Protein AF-A0AAQ3M5A5-F1 (afdb_monomer_lite)

Foldseek 3Di:
DPDDDPVVLQLFADPVLLVVLVVLLVVLVVPDPFCLLQFPDWDWDADPVGFIKIKTKGFFPDDPPPPPDDDDDDDDDDDDPDDPDPPPVPVPRWIKIWIWTQDPVSNHTKTWIDGVVDPDDDPVCQCCRQCVNDPDPPPDDPVVCALCVQWDWDQDPRPRHITIIGDCPCLSVVLCVQCVSDDFRSLQSVLSSCVRNVNSRSNDDGPSSSVSSRPPGPDPPDD

Radius of gyration: 20.62 Å; chains: 1; bounding box: 78×48×39 Å

pLDDT: mean 74.01, std 21.98, range [32.62, 96.81]

Sequence (223 aa):
MTNVDPRDIIMSISAENWKEACETLRHAWNESSDTSTGWSDVKFMNDPLSTEWIRIIKIAGYTVPPTAENAEEESQVEIDDEALQRNVSTNTRDRICYDLILSPTYGVPVLYITFPARPVPGADEIYAALLSTTEHPLVPPMQSIGPLGALSMTDHPVLGLPTYFVHPCRTADAMDAVTGGQELSCGAYLLAWMGLIGGGVGLDVPVGVAQYLAKTTNSPGTR

Int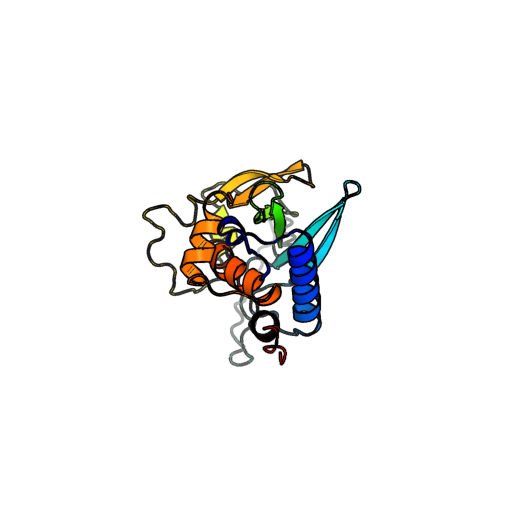erPro domains:
  IPR007135 Ubiquitin-like-conjugating enzyme Atg3/Atg10 [PF03987] (21-206)

Organism: NCBI:txid150365

Structure (mmCIF, N/CA/C/O backbone):
data_AF-A0AAQ3M5A5-F1
#
_entry.id   AF-A0AAQ3M5A5-F1
#
loop_
_atom_site.group_PDB
_atom_site.id
_atom_site.type_symbol
_atom_site.label_atom_id
_atom_site.label_alt_id
_atom_site.label_comp_id
_atom_site.label_asym_id
_atom_site.label_entity_id
_atom_site.label_seq_id
_atom_site.pdbx_PDB_ins_code
_atom_site.Cartn_x
_atom_site.Cartn_y
_atom_site.Cartn_z
_atom_site.occupancy
_atom_site.B_iso_or_equiv
_atom_site.auth_seq_id
_atom_site.auth_comp_id
_atom_site.auth_asym_id
_atom_site.auth_atom_id
_atom_site.pdbx_PDB_model_num
ATOM 1 N N . MET A 1 1 ? -33.743 13.893 10.325 1.00 36.84 1 MET A N 1
ATOM 2 C CA . MET A 1 1 ? -33.477 12.671 9.541 1.00 36.84 1 MET A CA 1
ATOM 3 C C . MET A 1 1 ? -32.506 13.068 8.451 1.00 36.84 1 MET A C 1
ATOM 5 O O . MET A 1 1 ? -32.918 13.687 7.481 1.00 36.84 1 MET A O 1
ATOM 9 N N . THR A 1 2 ? -31.210 12.890 8.694 1.00 40.25 2 THR A N 1
ATOM 10 C CA . THR A 1 2 ? -30.172 13.165 7.696 1.00 40.25 2 THR A CA 1
ATOM 11 C C . THR A 1 2 ? -30.296 12.104 6.615 1.00 40.25 2 THR A C 1
ATOM 13 O O . THR A 1 2 ? -30.186 10.914 6.898 1.00 40.25 2 THR A O 1
ATOM 16 N N . ASN A 1 3 ? -30.646 12.552 5.417 1.00 38.19 3 ASN A N 1
ATOM 17 C CA . ASN A 1 3 ? -30.789 11.722 4.235 1.00 38.19 3 ASN A CA 1
ATOM 18 C C . ASN A 1 3 ? -29.369 11.340 3.800 1.00 38.19 3 ASN A C 1
ATOM 20 O O . ASN A 1 3 ? -28.663 12.184 3.257 1.00 38.19 3 ASN A O 1
ATOM 24 N N . VAL A 1 4 ? -28.921 10.137 4.159 1.00 41.84 4 VAL A N 1
ATOM 25 C CA . VAL A 1 4 ? -27.678 9.566 3.627 1.00 41.84 4 VAL A CA 1
ATOM 26 C C . VAL A 1 4 ? -28.002 9.115 2.205 1.00 41.84 4 VAL A C 1
ATOM 28 O O . VAL A 1 4 ? -28.974 8.380 2.009 1.00 41.84 4 VAL A O 1
ATOM 31 N N . ASP A 1 5 ? -27.273 9.630 1.214 1.00 38.84 5 ASP A N 1
ATOM 32 C CA . ASP A 1 5 ? -27.480 9.267 -0.187 1.00 38.84 5 ASP A CA 1
ATOM 33 C C . ASP A 1 5 ? -27.126 7.774 -0.337 1.00 38.84 5 ASP A C 1
ATOM 35 O O . ASP A 1 5 ? -26.065 7.354 0.122 1.00 38.84 5 ASP A O 1
ATOM 39 N N . PRO A 1 6 ? -27.964 6.934 -0.969 1.00 44.62 6 PRO A N 1
ATOM 40 C CA . PRO A 1 6 ? -27.628 5.534 -1.239 1.00 44.62 6 PRO A CA 1
ATOM 41 C C . PRO A 1 6 ? -26.337 5.344 -2.056 1.00 44.62 6 PRO A C 1
ATOM 43 O O . PRO A 1 6 ? -25.846 4.224 -2.166 1.00 44.62 6 PRO A O 1
ATOM 46 N N . ARG A 1 7 ? -25.790 6.421 -2.639 1.00 43.22 7 ARG A N 1
ATOM 47 C CA . ARG A 1 7 ? -24.477 6.466 -3.297 1.00 43.22 7 ARG A CA 1
ATOM 48 C C . ARG A 1 7 ? -23.295 6.755 -2.366 1.00 43.22 7 ARG A C 1
ATOM 50 O O . ARG A 1 7 ? -22.172 6.716 -2.846 1.00 43.22 7 ARG A O 1
ATOM 57 N N . ASP A 1 8 ? -23.515 6.986 -1.074 1.00 44.16 8 ASP A N 1
ATOM 58 C CA . ASP A 1 8 ? -22.437 7.091 -0.077 1.00 44.16 8 ASP A CA 1
ATOM 59 C C . ASP A 1 8 ? -21.959 5.711 0.417 1.00 44.16 8 ASP A C 1
ATOM 61 O O . ASP A 1 8 ? -20.966 5.613 1.131 1.00 44.16 8 ASP A O 1
ATOM 65 N N . ILE A 1 9 ? -22.604 4.625 -0.030 1.00 46.78 9 ILE A N 1
ATOM 66 C CA . ILE A 1 9 ? -22.061 3.261 0.042 1.00 46.78 9 ILE A CA 1
ATOM 67 C C . ILE A 1 9 ? -21.228 3.017 -1.222 1.00 46.78 9 ILE A C 1
ATOM 69 O O . ILE A 1 9 ? -21.532 2.163 -2.050 1.00 46.78 9 ILE A O 1
ATOM 73 N N . ILE A 1 10 ? -20.184 3.816 -1.420 1.00 47.84 10 ILE A N 1
ATOM 74 C CA . ILE A 1 10 ? -19.072 3.384 -2.262 1.00 47.84 10 ILE A CA 1
ATOM 75 C C . ILE A 1 10 ? -18.037 2.895 -1.264 1.00 47.84 10 ILE A C 1
ATOM 77 O O . ILE A 1 10 ? -17.563 3.677 -0.443 1.00 47.84 10 ILE A O 1
ATOM 81 N N . MET A 1 11 ? -17.696 1.604 -1.329 1.00 70.06 11 MET A N 1
ATOM 82 C CA . MET A 1 11 ? -16.652 0.933 -0.529 1.00 70.06 11 MET A CA 1
ATOM 83 C C . MET A 1 11 ? -15.229 1.410 -0.905 1.00 70.06 11 MET A C 1
ATOM 85 O O . MET A 1 11 ? -14.271 0.645 -0.981 1.00 70.06 11 MET A O 1
ATOM 89 N N . SER A 1 12 ? -15.131 2.709 -1.174 1.00 79.81 12 SER A N 1
ATOM 90 C CA . SER A 1 12 ? -13.965 3.562 -1.280 1.00 79.81 12 SER A CA 1
ATOM 91 C C . SER A 1 12 ? -13.652 4.182 0.078 1.00 79.81 12 SER A C 1
ATOM 93 O O . SER A 1 12 ? -14.542 4.444 0.883 1.00 79.81 12 SER A O 1
ATOM 95 N N . ILE A 1 13 ? -12.389 4.505 0.299 1.00 86.62 13 ILE A N 1
ATOM 96 C CA . ILE A 1 13 ? -11.925 5.266 1.447 1.00 86.62 13 ILE A CA 1
ATOM 97 C C . ILE A 1 13 ? -11.703 6.730 1.046 1.00 86.62 13 ILE A C 1
ATOM 99 O O . ILE A 1 13 ? -11.086 7.029 0.020 1.00 86.62 13 ILE A O 1
ATOM 103 N N . SER A 1 14 ? -12.219 7.662 1.852 1.00 89.12 14 SER A N 1
ATOM 104 C CA . SER A 1 14 ? -11.963 9.093 1.660 1.00 89.12 14 SER A CA 1
ATOM 105 C C . SER A 1 14 ? -10.486 9.420 1.914 1.00 89.12 14 SER A C 1
ATOM 107 O O . SER A 1 14 ? -9.774 8.667 2.577 1.00 89.12 14 SER A O 1
ATOM 109 N N . ALA A 1 15 ? -10.008 10.571 1.432 1.00 88.44 15 ALA A N 1
ATOM 110 C CA . ALA A 1 15 ? -8.635 11.005 1.703 1.00 88.44 15 ALA A CA 1
ATOM 111 C C . ALA A 1 15 ? -8.361 11.221 3.204 1.00 88.44 15 ALA A C 1
ATOM 113 O O . ALA A 1 15 ? -7.254 10.963 3.665 1.00 88.44 15 ALA A O 1
ATOM 114 N N . GLU A 1 16 ? -9.360 11.669 3.966 1.00 89.00 16 GLU A N 1
ATOM 115 C CA . GLU A 1 16 ? -9.260 11.844 5.420 1.00 89.00 16 GLU A CA 1
ATOM 116 C C . GLU A 1 16 ? -9.174 10.492 6.136 1.00 89.00 16 GLU A C 1
ATOM 118 O O . GLU A 1 16 ? -8.221 10.245 6.873 1.00 89.00 16 GLU A O 1
ATOM 123 N N . ASN A 1 17 ? -10.085 9.571 5.815 1.00 90.88 17 ASN A N 1
ATOM 124 C CA . ASN A 1 17 ? -10.086 8.219 6.375 1.00 90.88 17 ASN A CA 1
ATOM 125 C C . ASN A 1 17 ? -8.815 7.451 5.979 1.00 90.88 17 ASN A C 1
ATOM 127 O O . ASN A 1 17 ? -8.294 6.647 6.748 1.00 90.88 17 ASN A O 1
ATOM 131 N N . TRP A 1 18 ? -8.272 7.711 4.786 1.00 92.25 18 TRP A N 1
ATOM 132 C CA . TRP A 1 18 ? -6.997 7.148 4.352 1.00 92.25 18 TRP A CA 1
ATOM 133 C C . TRP A 1 18 ? -5.833 7.625 5.223 1.00 92.25 18 TRP A C 1
ATOM 135 O O . TRP A 1 18 ? -5.000 6.808 5.614 1.00 92.25 18 TRP A O 1
ATOM 145 N N . LYS A 1 19 ? -5.779 8.917 5.572 1.00 91.62 19 LYS A N 1
ATOM 146 C CA . LYS A 1 19 ? -4.760 9.438 6.498 1.00 91.62 19 LYS A CA 1
ATOM 147 C C . LYS A 1 19 ? -4.871 8.772 7.864 1.00 91.62 19 LYS A C 1
ATOM 149 O O . LYS A 1 19 ? -3.860 8.308 8.383 1.00 91.62 19 LYS A O 1
ATOM 154 N N . GLU A 1 20 ? -6.086 8.632 8.391 1.00 91.81 20 GLU A N 1
ATOM 155 C CA . GLU A 1 20 ? -6.330 7.919 9.651 1.00 91.81 20 GLU A CA 1
ATOM 156 C C . GLU A 1 20 ? -5.878 6.448 9.573 1.00 91.81 20 GLU A C 1
ATOM 158 O O . GLU A 1 20 ? -5.221 5.937 10.483 1.00 91.81 20 GLU A O 1
ATOM 163 N N . ALA A 1 21 ? -6.154 5.760 8.460 1.00 93.00 21 ALA A N 1
ATOM 164 C CA . ALA A 1 21 ? -5.682 4.396 8.229 1.00 93.00 21 ALA A CA 1
ATOM 165 C C . ALA A 1 21 ? -4.145 4.318 8.213 1.00 93.00 21 ALA A C 1
ATOM 167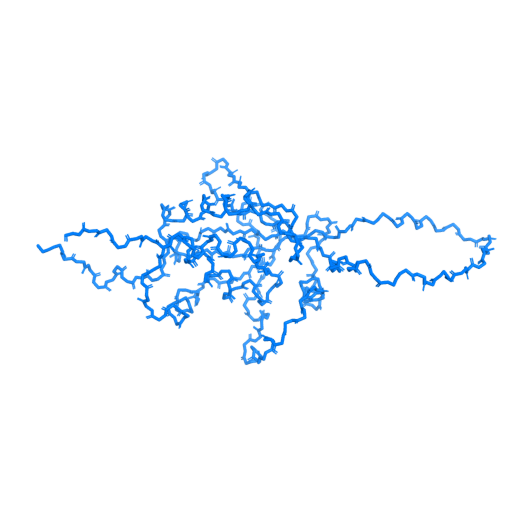 O O . ALA A 1 21 ? -3.559 3.412 8.812 1.00 93.00 21 ALA A O 1
ATOM 168 N N . CYS A 1 22 ? -3.483 5.289 7.574 1.00 93.44 22 CYS A N 1
ATOM 169 C CA . CYS A 1 22 ? -2.025 5.388 7.538 1.00 93.44 22 CYS A CA 1
ATOM 170 C C . CYS A 1 22 ? -1.438 5.613 8.936 1.00 93.44 22 CYS A C 1
ATOM 172 O O . CYS A 1 22 ? -0.467 4.960 9.315 1.00 93.44 22 CYS A O 1
ATOM 174 N N . GLU A 1 23 ? -2.024 6.511 9.723 1.00 93.12 23 GLU A N 1
ATOM 175 C CA . GLU A 1 23 ? -1.614 6.752 11.107 1.00 93.12 23 GLU A CA 1
ATOM 176 C C . GLU A 1 23 ? -1.810 5.508 11.972 1.00 93.12 23 GLU A C 1
ATOM 178 O O . GLU A 1 23 ? -0.907 5.124 12.716 1.00 93.12 23 GLU A O 1
ATOM 183 N N . THR A 1 24 ? -2.931 4.807 11.805 1.00 94.00 24 THR A N 1
ATOM 184 C CA . THR A 1 24 ? -3.188 3.547 12.509 1.00 94.00 24 THR A CA 1
ATOM 185 C C . THR A 1 24 ? -2.130 2.495 12.169 1.00 94.00 24 THR A C 1
ATOM 187 O O . THR A 1 24 ? -1.603 1.848 13.073 1.00 94.00 24 THR A O 1
ATOM 190 N N . LEU A 1 25 ? -1.754 2.353 10.892 1.00 95.12 25 LEU A N 1
ATOM 191 C CA . LEU A 1 25 ? -0.662 1.464 10.482 1.00 95.12 25 LEU A CA 1
ATOM 192 C C . LEU A 1 25 ? 0.680 1.886 11.090 1.00 95.12 25 LEU A C 1
ATOM 194 O O . LEU A 1 25 ? 1.457 1.027 11.500 1.00 95.12 25 LEU A O 1
ATOM 198 N N . ARG A 1 26 ? 0.956 3.192 11.176 1.00 94.31 26 ARG A N 1
ATOM 199 C CA . ARG A 1 26 ? 2.179 3.717 11.800 1.00 94.31 26 ARG A CA 1
ATOM 200 C C . ARG A 1 26 ? 2.279 3.285 13.254 1.00 94.31 26 ARG A C 1
ATOM 202 O O . ARG A 1 26 ? 3.324 2.798 13.676 1.00 94.31 26 ARG A O 1
ATOM 209 N N . HIS A 1 27 ? 1.194 3.448 14.006 1.00 94.25 27 HIS A N 1
ATOM 210 C CA . HIS A 1 27 ? 1.127 3.009 15.394 1.00 94.25 27 HIS A CA 1
ATOM 211 C C . HIS A 1 27 ? 1.262 1.489 15.505 1.00 94.25 27 HIS A C 1
ATOM 213 O O . HIS A 1 27 ? 2.087 1.015 16.279 1.00 94.25 27 HIS A O 1
ATOM 219 N N . ALA A 1 28 ? 0.538 0.736 14.675 1.00 94.00 28 ALA A N 1
ATOM 220 C CA . ALA A 1 28 ? 0.615 -0.720 14.637 1.00 94.00 28 ALA A CA 1
ATOM 221 C C . ALA A 1 28 ? 2.041 -1.234 14.381 1.00 94.00 28 ALA A C 1
ATOM 223 O O . ALA A 1 28 ? 2.482 -2.172 15.037 1.00 94.00 28 ALA A O 1
ATOM 224 N N . TRP A 1 29 ? 2.766 -0.618 13.443 1.00 93.62 29 TRP A N 1
ATOM 225 C CA . TRP A 1 29 ? 4.150 -0.973 13.136 1.00 93.62 29 TRP A CA 1
ATOM 226 C C . TRP A 1 29 ? 5.104 -0.631 14.283 1.00 93.62 29 TRP A C 1
ATOM 228 O O . TRP A 1 29 ? 5.915 -1.468 14.657 1.00 93.62 29 TRP A O 1
ATOM 238 N N . ASN A 1 30 ? 4.978 0.556 14.884 1.00 91.81 30 ASN A N 1
ATOM 239 C CA . ASN A 1 30 ? 5.854 0.986 15.979 1.00 91.81 30 ASN A CA 1
ATOM 240 C C . ASN A 1 30 ? 5.683 0.153 17.259 1.00 91.81 30 ASN A C 1
ATOM 242 O O . ASN A 1 30 ? 6.640 -0.018 18.010 1.00 91.81 30 ASN A O 1
ATOM 246 N N . GLU A 1 31 ? 4.475 -0.348 17.511 1.00 89.31 31 GLU A N 1
ATOM 247 C CA . GLU A 1 31 ? 4.172 -1.235 18.642 1.00 89.31 31 GLU A CA 1
ATOM 248 C C . GLU A 1 31 ? 4.508 -2.708 18.341 1.00 89.31 31 GLU A C 1
ATOM 250 O O . GLU A 1 31 ? 4.545 -3.545 19.244 1.00 89.31 31 GLU A O 1
ATOM 255 N N . SER A 1 32 ? 4.747 -3.049 17.071 1.00 86.31 32 SER A N 1
ATOM 256 C CA . SER A 1 32 ? 5.064 -4.407 16.644 1.00 86.31 32 SER A CA 1
ATOM 257 C C . SER A 1 32 ? 6.566 -4.670 16.719 1.00 86.31 32 SER A C 1
ATOM 259 O O . SER A 1 32 ? 7.375 -3.966 16.124 1.00 86.31 32 SER A O 1
ATOM 261 N N . SER A 1 33 ? 6.946 -5.759 17.382 1.00 75.75 33 SER A N 1
ATOM 262 C CA . SER A 1 33 ? 8.290 -6.346 17.289 1.00 75.75 33 SER A CA 1
ATOM 263 C C . SER A 1 33 ? 8.364 -7.503 16.279 1.00 75.75 33 SER A C 1
ATOM 265 O O . SER A 1 33 ? 9.405 -8.148 16.144 1.00 75.75 33 SER A O 1
ATOM 267 N N . ASP A 1 34 ? 7.260 -7.781 15.578 1.00 77.62 34 ASP A N 1
ATOM 268 C CA . ASP A 1 34 ? 7.123 -8.912 14.665 1.00 77.62 34 ASP A CA 1
ATOM 269 C C . ASP A 1 34 ? 7.752 -8.616 13.295 1.00 77.62 34 ASP A C 1
ATOM 271 O O . ASP A 1 34 ? 7.292 -7.752 12.548 1.00 77.62 34 ASP A O 1
ATOM 275 N N . THR A 1 35 ? 8.800 -9.374 12.969 1.00 73.50 35 THR A N 1
ATOM 276 C CA . THR A 1 35 ? 9.517 -9.326 11.684 1.00 73.50 35 THR A CA 1
ATOM 277 C C . THR A 1 35 ? 9.319 -10.598 10.853 1.00 73.50 35 THR A C 1
ATOM 279 O O . THR A 1 35 ? 9.978 -10.772 9.827 1.00 73.50 35 THR A O 1
ATOM 282 N N . SER A 1 36 ? 8.403 -11.485 11.263 1.00 76.81 36 SER A N 1
ATOM 283 C CA . SER A 1 36 ? 8.215 -12.823 10.681 1.00 76.81 36 SER A CA 1
ATOM 284 C C . SER A 1 36 ? 7.846 -12.822 9.197 1.00 76.81 36 SER A C 1
ATOM 286 O O . SER A 1 36 ? 8.170 -13.772 8.490 1.00 76.81 36 SER A O 1
ATOM 288 N N . THR A 1 37 ? 7.222 -11.754 8.694 1.00 81.25 37 THR A N 1
ATOM 289 C CA . THR A 1 37 ? 6.829 -11.631 7.280 1.00 81.25 37 THR A CA 1
ATOM 290 C C . THR A 1 37 ? 7.897 -10.966 6.403 1.00 81.25 37 THR A C 1
ATOM 292 O O . THR A 1 37 ? 7.663 -10.674 5.225 1.00 81.25 37 THR A O 1
ATOM 295 N N . GLY A 1 38 ? 9.081 -10.690 6.964 1.00 85.00 38 GLY A N 1
ATOM 296 C CA . GLY A 1 38 ? 10.191 -10.033 6.274 1.00 85.00 38 GLY A CA 1
ATOM 297 C C . GLY A 1 38 ? 10.018 -8.521 6.092 1.00 85.00 38 GLY A C 1
ATOM 298 O O . GLY A 1 38 ? 10.855 -7.895 5.433 1.00 85.00 38 GLY A O 1
ATOM 299 N N . TRP A 1 39 ? 8.961 -7.925 6.661 1.00 91.12 39 TRP A N 1
ATOM 300 C CA . TRP A 1 39 ? 8.847 -6.472 6.788 1.00 91.12 39 TRP A CA 1
ATOM 301 C C . TRP A 1 39 ? 10.032 -5.968 7.606 1.00 91.12 39 TRP A C 1
ATOM 303 O O . TRP A 1 39 ? 10.260 -6.390 8.738 1.00 91.12 39 TRP A O 1
ATOM 313 N N . SER A 1 40 ? 10.815 -5.089 6.996 1.00 90.69 40 SER A N 1
ATOM 314 C CA . SER A 1 40 ? 12.024 -4.523 7.594 1.00 90.69 40 SER A CA 1
ATOM 315 C C . SER A 1 40 ? 11.837 -3.077 8.028 1.00 90.69 40 SER A C 1
ATOM 317 O O . SER A 1 40 ? 12.519 -2.627 8.943 1.00 90.69 40 SER A O 1
ATOM 319 N N . ASP A 1 41 ? 10.936 -2.349 7.366 1.00 92.19 41 ASP A N 1
ATOM 320 C CA . ASP A 1 41 ? 10.648 -0.951 7.658 1.00 92.19 41 ASP A CA 1
ATOM 321 C C . ASP A 1 41 ? 9.310 -0.536 7.030 1.00 92.19 41 ASP A C 1
ATOM 323 O O . ASP A 1 41 ? 8.913 -1.071 5.988 1.00 92.19 41 ASP A O 1
ATOM 327 N N . VAL A 1 42 ? 8.649 0.455 7.625 1.00 94.81 42 VAL A N 1
ATOM 328 C CA . VAL A 1 42 ? 7.441 1.096 7.094 1.00 94.81 42 VAL A CA 1
ATOM 329 C C . VAL A 1 42 ? 7.634 2.603 7.174 1.00 94.81 42 VAL A C 1
ATOM 331 O O . VAL A 1 42 ? 7.675 3.197 8.250 1.00 94.81 42 VAL A O 1
ATOM 334 N N . LYS A 1 43 ? 7.749 3.237 6.010 1.00 94.25 43 LYS A N 1
ATOM 335 C CA . LYS A 1 43 ? 7.991 4.671 5.875 1.00 94.25 43 LYS A CA 1
ATOM 336 C C . LYS A 1 43 ? 6.729 5.383 5.435 1.00 94.25 43 LYS A C 1
ATOM 338 O O . LYS A 1 43 ? 5.982 4.890 4.598 1.00 94.25 43 LYS A O 1
ATOM 343 N N . PHE A 1 44 ? 6.544 6.583 5.958 1.00 92.62 44 PHE A N 1
ATOM 344 C CA . PHE A 1 44 ? 5.456 7.471 5.578 1.00 92.62 44 PHE A CA 1
ATOM 345 C C . PHE A 1 44 ? 6.070 8.638 4.836 1.00 92.62 44 PHE A C 1
ATOM 347 O O . PHE A 1 44 ? 6.827 9.422 5.406 1.00 92.62 44 PHE A O 1
ATOM 354 N N . MET A 1 45 ? 5.809 8.667 3.544 1.00 91.94 45 MET A N 1
ATOM 355 C CA . MET A 1 45 ? 6.455 9.549 2.600 1.00 91.94 45 MET A CA 1
ATOM 356 C C . MET A 1 45 ? 5.474 10.635 2.174 1.00 91.94 45 MET A C 1
ATOM 358 O O . MET A 1 45 ? 4.261 10.420 2.132 1.00 91.94 45 MET A O 1
ATOM 362 N N . ASN A 1 46 ? 6.014 11.789 1.819 1.00 89.31 46 ASN A N 1
ATOM 363 C CA . ASN A 1 46 ? 5.282 12.864 1.181 1.00 89.31 46 ASN A CA 1
ATOM 364 C C . ASN A 1 46 ? 6.136 13.471 0.067 1.00 89.31 46 ASN A C 1
ATOM 366 O O . ASN A 1 46 ? 7.366 13.500 0.155 1.00 89.31 46 ASN A O 1
ATOM 370 N N . ASP A 1 47 ? 5.491 13.935 -0.997 1.00 83.62 47 ASP A N 1
ATOM 371 C CA . ASP A 1 47 ? 6.157 14.694 -2.048 1.00 83.62 47 ASP A CA 1
ATOM 372 C C . ASP A 1 47 ? 5.810 16.193 -1.948 1.00 83.62 47 ASP A C 1
ATOM 374 O O . ASP A 1 47 ? 4.871 16.589 -1.247 1.00 83.62 47 ASP A O 1
ATOM 378 N N . PRO A 1 48 ? 6.552 17.062 -2.654 1.00 75.81 48 PRO A N 1
ATOM 379 C CA . PRO A 1 48 ? 6.249 18.492 -2.705 1.00 75.81 48 PRO A CA 1
ATOM 380 C C . PRO A 1 48 ? 4.885 18.827 -3.329 1.00 75.81 48 PRO A C 1
ATOM 382 O O . PRO A 1 48 ? 4.393 19.940 -3.150 1.00 75.81 48 PRO A O 1
ATOM 385 N N . LEU A 1 49 ? 4.277 17.891 -4.064 1.00 74.56 49 LEU A N 1
ATOM 386 C CA . LEU A 1 49 ? 2.952 18.020 -4.672 1.00 74.56 49 LEU A CA 1
ATOM 387 C C . LEU A 1 49 ? 1.832 17.540 -3.730 1.00 74.56 49 LEU A C 1
ATOM 389 O O . LEU A 1 49 ? 0.676 17.474 -4.139 1.00 74.56 49 LEU A O 1
ATOM 393 N N . SER A 1 50 ? 2.156 17.292 -2.454 1.00 77.44 50 SER A N 1
ATOM 394 C CA . SER A 1 50 ? 1.234 16.849 -1.400 1.00 77.44 50 SER A CA 1
ATOM 395 C C . SER A 1 50 ? 0.645 15.449 -1.607 1.00 77.44 50 SER A C 1
ATOM 397 O O . SER A 1 50 ? -0.391 15.123 -1.028 1.00 77.44 50 SER A O 1
ATOM 399 N N . THR A 1 51 ? 1.310 14.599 -2.389 1.00 80.62 51 THR A N 1
ATOM 400 C CA . THR A 1 51 ? 1.013 13.167 -2.440 1.00 80.62 51 THR A CA 1
ATOM 401 C C . THR A 1 51 ? 1.638 12.495 -1.227 1.00 80.62 51 THR A C 1
ATOM 403 O O . THR A 1 51 ? 2.860 12.473 -1.079 1.00 80.62 51 THR A O 1
ATOM 406 N N . GLU A 1 52 ? 0.806 11.929 -0.360 1.00 88.62 52 GLU A N 1
ATOM 407 C CA . GLU A 1 52 ? 1.236 11.118 0.778 1.00 88.62 52 GLU A CA 1
ATOM 408 C C . GLU A 1 52 ? 1.123 9.637 0.423 1.00 88.62 52 GLU A C 1
ATOM 410 O O . GLU A 1 52 ? 0.129 9.202 -0.168 1.00 88.62 52 GLU A O 1
ATOM 415 N N . TRP A 1 53 ? 2.128 8.846 0.790 1.00 93.12 53 TRP A N 1
ATOM 416 C CA . TRP A 1 53 ? 2.078 7.402 0.594 1.00 93.12 53 TRP A CA 1
ATOM 417 C C . TRP A 1 53 ? 2.828 6.637 1.671 1.00 93.12 53 TRP A C 1
ATOM 419 O O . TRP A 1 53 ? 3.715 7.155 2.354 1.00 93.12 53 TRP A O 1
ATOM 429 N N . ILE A 1 54 ? 2.463 5.368 1.808 1.00 96.00 54 ILE A N 1
ATOM 430 C CA . ILE A 1 54 ? 3.158 4.432 2.683 1.00 96.00 54 ILE A CA 1
ATOM 431 C C . ILE A 1 54 ? 4.119 3.623 1.823 1.00 96.00 54 ILE A C 1
ATOM 433 O O . ILE A 1 54 ? 3.712 3.079 0.802 1.00 96.00 54 ILE A O 1
ATOM 437 N N . ARG A 1 55 ? 5.370 3.497 2.260 1.00 96.81 55 ARG A N 1
ATOM 438 C CA . ARG A 1 55 ? 6.352 2.571 1.697 1.00 96.81 55 ARG A CA 1
ATOM 439 C C . ARG A 1 55 ? 6.662 1.475 2.701 1.00 96.81 55 ARG A C 1
ATOM 441 O O . ARG A 1 55 ? 7.315 1.734 3.709 1.00 96.81 55 ARG A O 1
ATOM 448 N N . ILE A 1 56 ? 6.276 0.249 2.392 1.00 95.56 56 ILE A N 1
ATOM 449 C CA . ILE A 1 56 ? 6.661 -0.944 3.148 1.00 95.56 56 ILE A CA 1
ATOM 450 C C . ILE A 1 56 ? 7.887 -1.560 2.472 1.00 95.56 56 ILE A C 1
ATOM 452 O O . ILE A 1 56 ? 7.879 -1.812 1.268 1.00 95.56 56 ILE A O 1
ATOM 456 N N . ILE A 1 57 ? 8.955 -1.792 3.233 1.00 93.62 57 ILE A N 1
ATOM 457 C CA . ILE A 1 57 ? 10.201 -2.380 2.732 1.00 93.62 57 ILE A CA 1
ATOM 458 C C . ILE A 1 57 ? 10.287 -3.823 3.211 1.00 93.62 57 ILE A C 1
ATOM 460 O O . ILE A 1 57 ? 10.439 -4.076 4.409 1.00 93.62 57 ILE A O 1
ATOM 464 N N . LYS A 1 58 ? 10.262 -4.765 2.272 1.00 90.00 58 LYS A N 1
ATOM 465 C CA . LYS A 1 58 ? 10.464 -6.192 2.523 1.00 90.00 58 LYS A CA 1
ATOM 466 C C . LYS A 1 58 ? 11.845 -6.625 2.049 1.00 90.00 58 LYS A C 1
ATOM 468 O O . LYS A 1 58 ? 12.341 -6.170 1.017 1.00 90.00 58 LYS A O 1
ATOM 473 N N . ILE A 1 59 ? 12.464 -7.519 2.806 1.00 86.25 59 ILE A N 1
ATOM 474 C CA . ILE A 1 59 ? 13.711 -8.169 2.415 1.00 86.25 59 ILE A CA 1
ATOM 475 C C . ILE A 1 59 ? 13.377 -9.493 1.710 1.00 86.25 59 ILE A C 1
ATOM 477 O O . ILE A 1 59 ? 12.758 -10.374 2.304 1.00 86.25 59 ILE A O 1
ATOM 481 N N . ALA A 1 60 ? 13.775 -9.626 0.445 1.00 72.75 60 ALA A N 1
ATOM 482 C CA . ALA A 1 60 ? 13.609 -10.841 -0.346 1.00 72.75 60 ALA A CA 1
ATOM 483 C C . ALA A 1 60 ? 14.499 -11.972 0.193 1.00 72.75 60 ALA A C 1
ATOM 485 O O . ALA A 1 60 ? 15.626 -11.734 0.637 1.00 72.75 60 ALA A O 1
ATOM 486 N N . GLY A 1 61 ? 13.986 -13.205 0.150 1.00 63.91 61 GLY A N 1
ATOM 487 C CA . GLY A 1 61 ? 14.688 -14.378 0.675 1.00 63.91 61 GLY A CA 1
ATOM 488 C C . GLY A 1 61 ? 14.785 -14.429 2.204 1.00 63.91 61 GLY A C 1
ATOM 489 O O . GLY A 1 61 ? 15.703 -15.058 2.724 1.00 63.91 61 GLY A O 1
ATOM 490 N N . TYR A 1 62 ? 13.881 -13.764 2.936 1.00 50.59 62 TYR A N 1
ATOM 491 C CA . TYR A 1 62 ? 13.754 -13.964 4.382 1.00 50.59 62 TYR A CA 1
ATOM 492 C C . TYR A 1 62 ? 13.319 -15.411 4.653 1.00 50.59 62 TYR A C 1
ATOM 494 O O . TYR A 1 62 ? 12.140 -15.746 4.557 1.00 50.59 62 TYR A O 1
ATOM 502 N N . THR A 1 63 ? 14.281 -16.276 4.967 1.00 44.44 63 THR A N 1
ATOM 503 C CA . THR A 1 63 ? 14.013 -17.509 5.696 1.00 44.44 63 THR A CA 1
ATOM 504 C C . THR A 1 63 ? 13.775 -17.112 7.146 1.00 44.44 63 THR A C 1
ATOM 506 O O . THR A 1 63 ? 14.562 -16.355 7.721 1.00 44.44 63 THR A O 1
ATOM 509 N N . VAL A 1 64 ? 12.672 -17.579 7.737 1.00 46.12 64 VAL A N 1
ATOM 510 C CA . VAL A 1 64 ? 12.481 -17.492 9.190 1.00 46.12 64 VAL A CA 1
ATOM 511 C C . VAL A 1 64 ? 13.785 -17.989 9.826 1.00 46.12 64 VAL A C 1
ATOM 513 O O . VAL A 1 64 ? 14.249 -19.065 9.431 1.00 46.12 64 VAL A O 1
ATOM 516 N N . PRO A 1 65 ? 14.445 -17.221 10.717 1.00 38.31 65 PRO A N 1
ATOM 517 C CA . PRO A 1 65 ? 15.646 -17.716 11.369 1.00 38.31 65 PRO A CA 1
ATOM 518 C C . PRO A 1 65 ? 15.289 -19.059 12.009 1.00 38.31 65 PRO A C 1
ATOM 520 O O . PRO A 1 65 ? 14.247 -19.130 12.669 1.00 38.31 65 PRO A O 1
ATOM 523 N N . PRO A 1 66 ? 16.079 -20.125 11.783 1.00 34.78 66 PRO A N 1
ATOM 524 C CA . PRO A 1 66 ? 15.788 -21.407 12.391 1.00 34.78 66 PRO A CA 1
ATOM 525 C C . PRO A 1 66 ? 15.703 -21.171 13.894 1.00 34.78 66 PRO A C 1
ATOM 527 O O . PRO A 1 66 ? 16.649 -20.678 14.516 1.00 34.78 66 PRO A O 1
ATOM 530 N N . THR A 1 67 ? 14.530 -21.450 14.462 1.00 37.44 67 THR A N 1
ATOM 531 C CA . THR A 1 67 ? 14.365 -21.587 15.905 1.00 37.44 67 THR A CA 1
ATOM 532 C C . THR A 1 67 ? 15.502 -22.480 16.373 1.00 37.44 67 THR A C 1
ATOM 534 O O . THR A 1 67 ? 15.746 -23.507 15.746 1.00 37.44 67 THR A O 1
ATOM 537 N N . ALA A 1 68 ? 16.245 -22.028 17.381 1.00 45.38 68 ALA A N 1
ATOM 538 C CA . ALA A 1 68 ? 17.534 -22.575 17.781 1.00 45.38 68 ALA A CA 1
ATOM 539 C C . ALA A 1 68 ? 17.453 -24.031 18.272 1.00 45.38 68 ALA A C 1
ATOM 541 O O . ALA A 1 68 ? 17.596 -24.286 19.458 1.00 45.38 68 ALA A O 1
ATOM 542 N N . GLU A 1 69 ? 17.254 -24.979 17.365 1.00 44.59 69 GLU A N 1
ATOM 543 C CA . GLU A 1 69 ? 17.452 -26.407 17.547 1.00 44.59 69 GLU A CA 1
ATOM 544 C C . GLU A 1 69 ? 17.952 -26.967 16.207 1.00 44.59 69 GLU A C 1
ATOM 546 O O . GLU A 1 69 ? 17.266 -26.890 15.189 1.00 44.59 69 GLU A O 1
ATOM 551 N N . ASN A 1 70 ? 19.170 -27.513 16.247 1.00 35.12 70 ASN A N 1
ATOM 552 C CA . ASN A 1 70 ? 19.970 -28.106 15.164 1.00 35.12 70 ASN A CA 1
ATOM 553 C C . ASN A 1 70 ? 20.946 -27.153 14.460 1.00 35.12 70 ASN A C 1
ATOM 555 O O . ASN A 1 70 ? 20.811 -26.785 13.294 1.00 35.12 70 ASN A O 1
ATOM 559 N N . ALA A 1 71 ? 21.986 -26.806 15.220 1.00 41.12 71 ALA A N 1
ATOM 560 C CA . ALA A 1 71 ? 23.312 -26.575 14.673 1.00 41.12 71 ALA A CA 1
ATOM 561 C C . ALA A 1 71 ? 23.912 -27.895 14.151 1.00 41.12 71 ALA A C 1
ATOM 563 O O . ALA A 1 71 ? 23.546 -28.964 14.632 1.00 41.12 71 ALA A O 1
ATOM 564 N N . GLU A 1 72 ? 24.898 -27.739 13.263 1.00 41.41 72 GLU A N 1
ATOM 565 C CA . GLU A 1 72 ? 25.839 -28.742 12.736 1.00 41.41 72 GLU A CA 1
ATOM 566 C C . GLU A 1 72 ? 25.427 -29.397 11.409 1.00 41.41 72 GLU A C 1
ATOM 568 O O . GLU A 1 72 ? 24.648 -30.337 11.363 1.00 41.41 72 GLU A O 1
ATOM 573 N N . GLU A 1 73 ? 26.020 -28.904 10.317 1.00 39.81 73 GLU A N 1
ATOM 574 C CA . GLU A 1 73 ? 26.986 -29.708 9.557 1.00 39.81 73 GLU A CA 1
ATOM 575 C C . GLU A 1 73 ? 27.868 -28.782 8.698 1.00 39.81 73 GLU A C 1
ATOM 577 O O . GLU A 1 73 ? 27.424 -28.118 7.760 1.00 39.81 73 GLU A O 1
ATOM 582 N N . GLU A 1 74 ? 29.141 -28.699 9.088 1.00 40.91 74 GLU A N 1
ATOM 583 C CA . GLU A 1 74 ? 30.225 -28.089 8.323 1.00 40.91 74 GLU A CA 1
ATOM 584 C C . GLU A 1 74 ? 30.572 -28.989 7.129 1.00 40.91 74 GLU A C 1
ATOM 586 O O . GLU A 1 74 ? 30.954 -30.144 7.312 1.00 40.91 74 GLU A O 1
ATOM 591 N N . SER A 1 75 ? 30.532 -28.459 5.906 1.00 35.72 75 SER A N 1
ATOM 592 C CA . SER A 1 75 ? 31.190 -29.093 4.759 1.00 35.72 75 SER A CA 1
ATOM 593 C C . SER A 1 75 ? 32.392 -28.253 4.328 1.00 35.72 75 SER A C 1
ATOM 595 O O . SER A 1 75 ? 32.238 -27.176 3.748 1.00 35.72 75 SER A O 1
ATOM 597 N N . GLN A 1 76 ? 33.588 -28.755 4.636 1.00 37.66 76 GLN A N 1
ATOM 598 C CA . GLN A 1 76 ? 34.868 -28.274 4.116 1.00 37.66 76 GLN A CA 1
ATOM 599 C C . GLN A 1 76 ? 34.899 -28.403 2.589 1.00 37.66 76 GLN A C 1
ATOM 601 O O . GLN A 1 76 ? 34.576 -29.462 2.052 1.00 37.66 76 GLN A O 1
ATOM 606 N N . VAL A 1 77 ? 35.340 -27.353 1.897 1.00 39.50 77 VAL A N 1
ATOM 607 C CA . VAL A 1 77 ? 35.684 -27.422 0.472 1.00 39.50 77 VAL A CA 1
ATOM 608 C C . VAL A 1 77 ? 37.124 -26.941 0.318 1.00 39.50 77 VAL A C 1
ATOM 610 O O . VAL A 1 77 ? 37.457 -25.835 0.744 1.00 39.50 77 VAL A O 1
ATOM 613 N N . GLU A 1 78 ? 37.978 -27.816 -0.214 1.00 35.28 78 GLU A N 1
ATOM 614 C CA . GLU A 1 78 ? 39.392 -27.559 -0.501 1.00 35.28 78 GLU A CA 1
ATOM 615 C C . GLU A 1 78 ? 39.552 -26.393 -1.490 1.00 35.28 78 GLU A C 1
ATOM 617 O O . GLU A 1 78 ? 38.804 -26.267 -2.460 1.00 35.28 78 GLU A O 1
ATOM 622 N N . ILE A 1 79 ? 40.525 -25.524 -1.211 1.00 39.50 79 ILE A N 1
ATOM 623 C CA . ILE A 1 79 ? 40.822 -24.302 -1.964 1.00 39.50 79 ILE A CA 1
ATOM 624 C C . ILE A 1 79 ? 41.780 -24.660 -3.109 1.00 39.50 79 ILE A C 1
ATOM 626 O O . ILE A 1 79 ? 42.914 -25.054 -2.845 1.00 39.50 79 ILE A O 1
ATOM 630 N N . ASP A 1 80 ? 41.331 -24.498 -4.357 1.00 40.56 80 ASP A N 1
ATOM 631 C CA . ASP A 1 80 ? 42.191 -24.467 -5.548 1.00 40.56 80 ASP A CA 1
ATOM 632 C C . ASP A 1 80 ? 42.460 -23.000 -5.931 1.00 40.56 80 ASP A C 1
ATOM 634 O O . ASP A 1 80 ? 41.555 -22.255 -6.323 1.00 40.56 80 ASP A O 1
ATOM 638 N N . ASP A 1 81 ? 43.705 -22.573 -5.727 1.00 51.44 81 ASP A N 1
ATOM 639 C CA . ASP A 1 81 ? 44.240 -21.264 -6.101 1.00 51.44 81 ASP A CA 1
ATOM 640 C C . ASP A 1 81 ? 44.461 -21.231 -7.621 1.00 51.44 81 ASP A C 1
ATOM 642 O O . ASP A 1 81 ? 45.464 -21.761 -8.079 1.00 51.44 81 ASP A O 1
ATOM 646 N N . GLU A 1 82 ? 43.542 -20.626 -8.391 1.00 45.53 82 GLU A N 1
ATOM 647 C CA . GLU A 1 82 ? 43.782 -19.922 -9.679 1.00 45.53 82 GLU A CA 1
ATOM 648 C C . GLU A 1 82 ? 42.453 -19.632 -10.415 1.00 45.53 82 GLU A C 1
ATOM 650 O O . GLU A 1 82 ? 42.155 -20.154 -11.487 1.00 45.53 82 GLU A O 1
ATOM 655 N N . ALA A 1 83 ? 41.630 -18.732 -9.868 1.00 38.66 83 ALA A N 1
ATOM 656 C CA . ALA A 1 83 ? 40.674 -17.965 -10.671 1.00 38.66 83 ALA A CA 1
ATOM 657 C C . ALA A 1 83 ? 40.303 -16.668 -9.948 1.00 38.66 83 ALA A C 1
ATOM 659 O O . ALA A 1 83 ? 39.563 -16.654 -8.966 1.00 38.66 83 ALA A O 1
ATOM 660 N N . LEU A 1 84 ? 40.798 -15.548 -10.472 1.00 44.62 84 LEU A N 1
ATOM 661 C CA . LEU A 1 84 ? 40.369 -14.195 -10.131 1.00 44.62 84 LEU A CA 1
ATOM 662 C C . LEU A 1 84 ? 38.888 -13.991 -10.498 1.00 44.62 84 LEU A C 1
ATOM 664 O O . LEU A 1 84 ? 38.558 -13.343 -11.487 1.00 44.62 84 LEU A O 1
ATOM 668 N N . GLN A 1 85 ? 37.977 -14.497 -9.678 1.00 37.00 85 GLN A N 1
ATOM 669 C CA . GLN A 1 85 ? 36.632 -13.960 -9.569 1.00 37.00 85 GLN A CA 1
ATOM 670 C C . GLN A 1 85 ? 36.548 -13.291 -8.213 1.00 37.00 85 GLN A C 1
ATOM 672 O O . GLN A 1 85 ? 36.472 -13.937 -7.171 1.00 37.00 85 GLN A O 1
ATOM 677 N N . ARG A 1 86 ? 36.548 -11.956 -8.228 1.00 43.31 86 ARG A N 1
ATOM 678 C CA . ARG A 1 86 ? 35.980 -11.174 -7.134 1.00 43.31 86 ARG A CA 1
ATOM 679 C C . ARG A 1 86 ? 34.485 -11.497 -7.059 1.00 43.31 86 ARG A C 1
ATOM 681 O O . ARG A 1 86 ? 33.654 -10.669 -7.412 1.00 43.31 86 ARG A O 1
ATOM 688 N N . ASN A 1 87 ? 34.149 -12.681 -6.561 1.00 39.72 87 ASN A N 1
ATOM 689 C CA . ASN A 1 87 ? 32.899 -12.925 -5.874 1.00 39.72 87 ASN A CA 1
ATOM 690 C C . ASN A 1 87 ? 33.016 -12.195 -4.542 1.00 39.72 87 ASN A C 1
ATOM 692 O O . ASN A 1 87 ? 33.182 -12.786 -3.481 1.00 39.72 87 ASN A O 1
ATOM 696 N N . VAL A 1 88 ? 32.949 -10.866 -4.611 1.00 37.97 88 VAL A N 1
ATOM 697 C CA . VAL A 1 88 ? 32.395 -10.128 -3.492 1.00 37.97 88 VAL A CA 1
ATOM 698 C C . VAL A 1 88 ? 30.912 -10.454 -3.566 1.00 37.97 88 VAL A C 1
ATOM 700 O O . VAL A 1 88 ? 30.130 -9.736 -4.182 1.00 37.97 88 VAL A O 1
ATOM 703 N N . SER A 1 89 ? 30.540 -11.599 -3.004 1.00 43.56 89 SER A N 1
ATOM 704 C CA . SER A 1 89 ? 29.182 -11.903 -2.592 1.00 43.56 89 SER A CA 1
ATOM 705 C C . SER A 1 89 ? 28.834 -10.887 -1.510 1.00 43.56 89 SER A C 1
ATOM 707 O O . SER A 1 89 ? 28.841 -11.160 -0.311 1.00 43.56 89 SER A O 1
ATOM 709 N N . THR A 1 90 ? 28.577 -9.649 -1.936 1.00 38.78 90 THR A N 1
ATOM 710 C CA . THR A 1 90 ? 27.865 -8.694 -1.115 1.00 38.78 90 THR A CA 1
ATOM 711 C C . THR A 1 90 ? 26.501 -9.320 -0.916 1.00 38.78 90 THR A C 1
ATOM 713 O O . THR A 1 90 ? 25.695 -9.379 -1.841 1.00 38.78 90 THR A O 1
ATOM 716 N N . ASN A 1 91 ? 26.280 -9.848 0.282 1.00 44.88 91 ASN A N 1
ATOM 717 C CA . ASN A 1 91 ? 24.998 -10.300 0.799 1.00 44.88 91 ASN A CA 1
ATOM 718 C C . ASN A 1 91 ? 24.044 -9.091 0.911 1.00 44.88 91 ASN A C 1
ATOM 720 O O . ASN A 1 91 ? 23.633 -8.674 1.993 1.00 44.88 91 ASN A O 1
ATOM 724 N N . THR A 1 92 ? 23.770 -8.431 -0.214 1.00 49.41 92 THR A N 1
ATOM 725 C CA . THR A 1 92 ? 22.743 -7.412 -0.341 1.00 49.41 92 THR A CA 1
ATOM 726 C C . THR A 1 92 ? 21.453 -8.182 -0.464 1.00 49.41 92 THR A C 1
ATOM 728 O O . THR A 1 92 ? 21.058 -8.563 -1.564 1.00 49.41 92 THR A O 1
ATOM 731 N N . ARG A 1 93 ? 20.835 -8.481 0.680 1.00 62.97 93 ARG A N 1
ATOM 732 C CA . ARG A 1 93 ? 19.488 -9.039 0.678 1.00 62.97 93 ARG A CA 1
ATOM 733 C C . ARG A 1 93 ? 18.619 -8.117 -0.176 1.00 62.97 93 ARG A C 1
ATOM 735 O O . ARG A 1 93 ? 18.535 -6.918 0.111 1.00 62.97 93 ARG A O 1
ATOM 742 N N . ASP A 1 94 ? 18.093 -8.656 -1.267 1.00 79.88 94 ASP A N 1
ATOM 743 C CA . ASP A 1 94 ? 17.409 -7.869 -2.285 1.00 79.88 94 ASP A CA 1
ATOM 744 C C . ASP A 1 94 ? 16.160 -7.235 -1.660 1.00 79.88 94 ASP A C 1
ATOM 746 O O . ASP A 1 94 ? 15.445 -7.877 -0.892 1.00 79.88 94 ASP A O 1
ATOM 750 N N . ARG A 1 95 ? 15.944 -5.937 -1.875 1.00 88.69 95 ARG A N 1
ATOM 751 C CA . ARG A 1 95 ? 14.856 -5.199 -1.217 1.00 88.69 95 ARG A CA 1
ATOM 752 C C . ARG A 1 95 ? 13.712 -5.012 -2.190 1.00 88.69 95 ARG A C 1
ATOM 754 O O . ARG A 1 95 ? 13.920 -4.546 -3.307 1.00 88.69 95 ARG A O 1
ATOM 761 N N . ILE A 1 96 ? 12.510 -5.294 -1.714 1.00 91.75 96 ILE A N 1
ATOM 762 C CA . ILE A 1 96 ? 11.264 -5.058 -2.433 1.00 91.75 96 ILE A CA 1
ATOM 763 C C . ILE A 1 96 ? 10.511 -3.972 -1.677 1.00 91.75 96 ILE A C 1
ATOM 765 O O . ILE A 1 96 ? 10.307 -4.071 -0.466 1.00 91.75 96 ILE A O 1
ATOM 769 N N . CYS A 1 97 ? 10.134 -2.914 -2.381 1.00 94.81 97 CYS A N 1
ATOM 770 C CA . CYS A 1 97 ? 9.376 -1.808 -1.821 1.00 94.81 97 CYS A CA 1
ATOM 771 C C . CYS A 1 97 ? 7.941 -1.866 -2.338 1.00 94.81 97 CYS A C 1
ATOM 773 O O . CYS A 1 97 ? 7.717 -1.894 -3.545 1.00 94.81 97 CYS A O 1
ATOM 775 N N . TYR A 1 98 ? 6.992 -1.837 -1.412 1.00 95.81 98 TYR A N 1
ATOM 776 C CA . TYR A 1 98 ? 5.563 -1.777 -1.671 1.00 95.81 98 TYR A CA 1
ATOM 777 C C . TYR A 1 98 ? 5.070 -0.377 -1.319 1.00 95.81 98 TYR A C 1
ATOM 779 O O . TYR A 1 98 ? 5.062 0.007 -0.150 1.00 95.81 98 TYR A O 1
ATOM 787 N N . ASP A 1 99 ? 4.694 0.388 -2.332 1.00 96.81 99 ASP A N 1
ATOM 788 C CA . ASP A 1 99 ? 4.199 1.750 -2.197 1.00 96.81 99 ASP A CA 1
ATOM 789 C C . ASP A 1 99 ? 2.671 1.755 -2.308 1.00 96.81 99 ASP A C 1
ATOM 791 O O . ASP A 1 99 ? 2.108 1.370 -3.332 1.00 96.81 99 ASP A O 1
ATOM 795 N N . LEU A 1 100 ? 1.995 2.170 -1.238 1.00 96.38 100 LEU A N 1
ATOM 796 C CA . LEU A 1 100 ? 0.539 2.251 -1.149 1.00 96.38 100 LEU A CA 1
ATOM 797 C C . LEU A 1 100 ? 0.123 3.710 -1.310 1.00 96.38 100 LEU A C 1
ATOM 799 O O . LEU A 1 100 ? 0.386 4.536 -0.431 1.00 96.38 100 LEU A O 1
ATOM 803 N N . ILE A 1 101 ? -0.546 4.011 -2.419 1.00 95.19 101 ILE A N 1
ATOM 804 C CA . ILE A 1 101 ? -0.952 5.369 -2.791 1.00 95.19 101 ILE A CA 1
ATOM 805 C C . ILE A 1 101 ? -2.462 5.388 -2.989 1.00 95.19 101 ILE A C 1
ATOM 807 O O . ILE A 1 101 ? -2.996 4.581 -3.748 1.00 95.19 101 ILE A O 1
ATOM 811 N N . LEU A 1 102 ? -3.164 6.313 -2.339 1.00 94.81 102 LEU A N 1
ATOM 812 C CA . LEU A 1 102 ? -4.597 6.479 -2.564 1.00 94.81 102 LEU A CA 1
ATOM 813 C C . LEU A 1 102 ? -4.852 6.984 -3.987 1.00 94.81 102 LEU A C 1
ATOM 815 O O . LEU A 1 102 ? -4.310 8.013 -4.384 1.00 94.81 102 LEU A O 1
ATOM 819 N N . SER A 1 103 ? -5.713 6.302 -4.743 1.00 92.75 103 SER A N 1
ATOM 820 C CA . SER A 1 103 ? -6.216 6.834 -6.008 1.00 92.75 103 SER A CA 1
ATOM 821 C C . SER A 1 103 ? -7.342 7.838 -5.749 1.00 92.75 103 SER A C 1
ATOM 823 O O . SER A 1 103 ? -8.399 7.426 -5.268 1.00 92.75 103 SER A O 1
ATOM 825 N N . PRO A 1 104 ? -7.201 9.118 -6.143 1.00 88.75 104 PRO A N 1
ATOM 826 C CA . PRO A 1 104 ? -8.293 10.085 -6.021 1.00 88.75 104 PRO A CA 1
ATOM 827 C C . PRO A 1 104 ? -9.487 9.739 -6.918 1.00 88.75 104 PRO A C 1
ATOM 829 O O . PRO A 1 104 ? -10.621 10.066 -6.596 1.00 88.75 104 PRO A O 1
ATOM 832 N N . THR A 1 105 ? -9.231 9.079 -8.053 1.00 89.88 105 THR A N 1
ATOM 833 C CA . THR A 1 105 ? -10.259 8.718 -9.037 1.00 89.88 105 THR A CA 1
ATOM 834 C C . THR A 1 105 ? -11.104 7.538 -8.581 1.00 89.88 105 THR A C 1
ATOM 836 O O . THR A 1 105 ? -12.317 7.560 -8.756 1.00 89.88 105 THR A O 1
ATOM 839 N N . TYR A 1 106 ? -10.470 6.504 -8.025 1.00 88.81 106 TYR A N 1
ATOM 840 C CA . TYR A 1 106 ? -11.164 5.280 -7.615 1.00 88.81 106 TYR A CA 1
ATOM 841 C C . TYR A 1 106 ? -11.535 5.273 -6.128 1.00 88.81 106 TYR A C 1
ATOM 843 O O . TYR A 1 106 ? -12.312 4.425 -5.705 1.00 88.81 106 TYR A O 1
ATOM 851 N N . GLY A 1 107 ? -10.960 6.175 -5.326 1.00 91.44 107 GLY A N 1
ATOM 852 C CA . GLY A 1 107 ? -11.162 6.205 -3.879 1.00 91.44 107 GLY A CA 1
ATOM 853 C C . GLY A 1 107 ? -10.647 4.945 -3.179 1.00 91.44 107 GLY A C 1
ATOM 854 O O . GLY A 1 107 ? -11.161 4.555 -2.144 1.00 91.44 107 GLY A O 1
ATOM 855 N N . VAL A 1 108 ? -9.653 4.257 -3.740 1.00 92.75 108 VAL A N 1
ATOM 856 C CA . VAL A 1 108 ? -9.073 3.041 -3.148 1.00 92.75 108 VAL A CA 1
ATOM 857 C C . VAL A 1 108 ? -7.549 3.119 -3.165 1.00 92.75 108 VAL A C 1
ATOM 859 O O . VAL A 1 108 ? -6.985 3.794 -4.037 1.00 92.75 108 VAL A O 1
ATOM 862 N N . PRO A 1 109 ? -6.858 2.437 -2.237 1.00 94.25 109 PRO A N 1
ATOM 863 C CA . PRO A 1 109 ? -5.408 2.345 -2.281 1.00 94.25 109 PRO A CA 1
ATOM 864 C C . PRO A 1 109 ? -4.957 1.540 -3.504 1.00 94.25 109 PRO A C 1
ATOM 866 O O . PRO A 1 109 ? -5.590 0.558 -3.904 1.00 94.25 109 PRO A O 1
ATOM 869 N N . VAL A 1 110 ? -3.847 1.969 -4.092 1.00 95.00 110 VAL A N 1
ATOM 870 C CA . VAL A 1 110 ? -3.185 1.345 -5.237 1.00 95.00 110 VAL A CA 1
ATOM 871 C C . VAL A 1 110 ? -1.799 0.913 -4.801 1.00 95.00 110 VAL A C 1
ATOM 873 O O . VAL A 1 110 ? -1.065 1.695 -4.195 1.00 95.00 110 VAL A O 1
ATOM 876 N N . LEU A 1 111 ? -1.458 -0.332 -5.116 1.00 95.56 111 LEU A N 1
ATOM 877 C CA . LEU A 1 111 ? -0.172 -0.920 -4.780 1.00 95.56 111 LEU A CA 1
ATOM 878 C C . LEU A 1 111 ? 0.796 -0.788 -5.950 1.00 95.56 111 LEU A C 1
ATOM 880 O O . LEU A 1 111 ? 0.496 -1.280 -7.037 1.00 95.56 111 LEU A O 1
ATOM 884 N N . TYR A 1 112 ? 1.965 -0.207 -5.703 1.00 95.88 112 TYR A N 1
ATOM 885 C CA . TYR A 1 112 ? 3.102 -0.176 -6.621 1.00 95.88 112 TYR A CA 1
ATOM 886 C C . TYR A 1 112 ? 4.273 -0.956 -6.017 1.00 95.88 112 TYR A C 1
ATOM 888 O O . TYR A 1 112 ? 4.503 -0.901 -4.812 1.00 95.88 112 TYR A O 1
ATOM 896 N N . ILE A 1 113 ? 5.008 -1.695 -6.845 1.00 94.56 113 ILE A N 1
ATOM 897 C CA . ILE A 1 113 ? 6.086 -2.593 -6.420 1.00 94.56 113 ILE A CA 1
ATOM 898 C C . ILE A 1 113 ? 7.387 -2.211 -7.122 1.00 94.56 113 ILE A C 1
ATOM 900 O O . ILE A 1 113 ? 7.550 -2.437 -8.325 1.00 94.56 113 ILE A O 1
ATOM 904 N N . THR A 1 114 ? 8.337 -1.687 -6.349 1.00 93.44 114 THR A N 1
ATOM 905 C CA . THR A 1 114 ? 9.632 -1.211 -6.846 1.00 93.44 114 THR A CA 1
ATOM 906 C C . THR A 1 114 ? 10.802 -2.031 -6.303 1.00 93.44 114 THR A C 1
ATOM 908 O O . THR A 1 114 ? 10.751 -2.594 -5.208 1.00 93.44 114 THR A O 1
ATOM 911 N N . PHE A 1 115 ? 11.887 -2.073 -7.082 1.00 91.81 115 PHE A N 1
ATOM 912 C CA . PHE A 1 115 ? 13.114 -2.817 -6.785 1.00 91.81 115 PHE A CA 1
ATOM 913 C C . PHE A 1 115 ? 14.291 -1.832 -6.737 1.00 91.81 115 PHE A C 1
ATOM 915 O O . PHE A 1 115 ? 14.884 -1.535 -7.766 1.00 91.81 115 PHE A O 1
ATOM 922 N N . PRO A 1 116 ? 14.637 -1.249 -5.576 1.00 87.88 116 PRO A N 1
ATOM 923 C CA . PRO A 1 116 ? 15.611 -0.154 -5.530 1.00 87.88 116 PRO A CA 1
ATOM 924 C C . PRO A 1 116 ? 17.041 -0.552 -5.913 1.00 87.88 116 PRO A C 1
ATOM 926 O O . PRO A 1 116 ? 17.829 0.302 -6.308 1.00 87.88 116 PRO A O 1
ATOM 929 N N . ALA A 1 117 ? 17.400 -1.827 -5.743 1.00 85.88 117 ALA A N 1
ATOM 930 C CA . ALA A 1 117 ? 18.766 -2.312 -5.932 1.00 85.88 117 ALA A CA 1
ATOM 931 C C . ALA A 1 117 ? 19.054 -2.809 -7.359 1.00 85.88 117 ALA A C 1
ATOM 933 O O . ALA A 1 117 ? 20.202 -3.125 -7.668 1.00 85.88 117 ALA A O 1
ATOM 934 N N . ARG A 1 118 ? 18.036 -2.910 -8.223 1.00 83.12 118 ARG A N 1
ATOM 935 C CA . ARG A 1 118 ? 18.165 -3.510 -9.556 1.00 83.12 118 ARG A CA 1
ATOM 936 C C . ARG A 1 118 ? 17.042 -3.076 -10.501 1.00 83.12 118 ARG A C 1
ATOM 938 O O . ARG A 1 118 ? 16.013 -2.598 -10.039 1.00 83.12 118 ARG A O 1
ATOM 945 N N . PRO A 1 119 ? 17.194 -3.277 -11.819 1.00 86.56 119 PRO A N 1
ATOM 946 C CA . PRO A 1 119 ? 16.088 -3.104 -12.751 1.00 86.56 119 PRO A CA 1
ATOM 947 C C . PRO A 1 119 ? 14.866 -3.952 -12.371 1.00 86.56 119 PRO A C 1
ATOM 949 O O . PRO A 1 119 ? 14.996 -5.027 -11.774 1.00 86.56 119 PRO A O 1
ATOM 952 N N . VAL A 1 120 ? 13.682 -3.465 -12.752 1.00 85.94 120 VAL A N 1
ATOM 953 C CA . VAL A 1 120 ? 12.423 -4.204 -12.597 1.00 85.94 120 VAL A CA 1
ATOM 954 C C . VAL A 1 120 ? 12.564 -5.564 -13.295 1.00 85.94 120 VAL A C 1
ATOM 956 O O . VAL A 1 120 ? 12.917 -5.587 -14.476 1.00 85.94 120 VAL A O 1
ATOM 959 N N . PRO A 1 121 ? 12.330 -6.686 -12.589 1.00 85.31 121 PRO A N 1
ATOM 960 C CA . PRO A 1 121 ? 12.465 -8.011 -13.182 1.00 85.31 121 PRO A CA 1
ATOM 961 C C . PRO A 1 121 ? 11.412 -8.237 -14.268 1.00 85.31 121 PRO A C 1
ATOM 963 O O . PRO A 1 121 ? 10.324 -7.651 -14.233 1.00 85.31 121 PRO A O 1
ATOM 966 N N . GLY A 1 122 ? 11.720 -9.117 -15.218 1.00 83.75 122 GLY A N 1
ATOM 967 C CA . GLY A 1 122 ? 10.756 -9.530 -16.237 1.00 83.75 122 GLY A CA 1
ATOM 968 C C . GLY A 1 122 ? 9.539 -10.240 -15.633 1.00 83.75 122 GLY A C 1
ATOM 969 O O . GLY A 1 122 ? 9.569 -10.690 -14.485 1.00 83.75 122 GLY A O 1
ATOM 970 N N . ALA A 1 123 ? 8.468 -10.370 -16.418 1.00 78.44 123 ALA A N 1
ATOM 971 C CA . ALA A 1 123 ? 7.224 -11.006 -15.976 1.00 78.44 123 ALA A CA 1
ATOM 972 C C . ALA A 1 123 ? 7.408 -12.472 -15.532 1.00 78.44 123 ALA A C 1
ATOM 974 O O . ALA A 1 123 ? 6.670 -12.948 -14.675 1.00 78.44 123 ALA A O 1
ATOM 975 N N . ASP A 1 124 ? 8.413 -13.172 -16.062 1.00 74.25 124 ASP A N 1
ATOM 976 C CA . ASP A 1 124 ? 8.717 -14.555 -15.673 1.00 74.25 124 ASP A CA 1
ATOM 977 C C . ASP A 1 124 ? 9.481 -14.637 -14.336 1.00 74.25 124 ASP A C 1
ATOM 979 O O . ASP A 1 124 ? 9.378 -15.615 -13.599 1.00 74.25 124 ASP A O 1
ATOM 983 N N . GLU A 1 125 ? 10.227 -13.587 -13.987 1.00 78.62 125 GLU A N 1
ATOM 984 C CA . GLU A 1 125 ? 11.100 -13.537 -12.808 1.00 78.62 125 GLU A CA 1
ATOM 985 C C . GLU A 1 125 ? 10.415 -12.903 -11.590 1.00 78.62 125 GLU A C 1
ATOM 987 O O . GLU A 1 125 ? 10.785 -13.176 -10.444 1.00 78.62 125 GLU A O 1
ATOM 992 N N . ILE A 1 126 ? 9.406 -12.053 -11.816 1.00 80.94 126 ILE A N 1
ATOM 993 C CA . ILE A 1 126 ? 8.714 -11.315 -10.752 1.00 80.94 126 ILE A CA 1
ATOM 994 C C . ILE A 1 126 ? 8.078 -12.257 -9.723 1.00 80.94 126 ILE A C 1
ATOM 996 O O . ILE A 1 126 ? 8.133 -11.973 -8.531 1.00 80.94 126 ILE A O 1
ATOM 1000 N N . TYR A 1 127 ? 7.551 -13.410 -10.143 1.00 75.31 127 TYR A N 1
ATOM 1001 C CA . TYR A 1 127 ? 6.982 -14.391 -9.217 1.00 75.31 127 TYR A CA 1
ATOM 1002 C C . TYR A 1 127 ? 8.003 -14.927 -8.227 1.00 75.31 127 TYR A C 1
ATOM 1004 O O . TYR A 1 127 ? 7.733 -14.953 -7.029 1.00 75.31 127 TYR A O 1
ATOM 1012 N N . ALA A 1 128 ? 9.174 -15.336 -8.719 1.00 75.25 128 ALA A N 1
ATOM 1013 C CA . ALA A 1 128 ? 10.241 -15.833 -7.864 1.00 75.25 128 ALA A CA 1
ATOM 1014 C C . ALA A 1 128 ? 10.703 -14.739 -6.891 1.00 75.25 128 ALA A C 1
ATOM 1016 O O . ALA A 1 128 ? 10.935 -15.010 -5.715 1.00 75.25 128 ALA A O 1
ATOM 1017 N N . ALA A 1 129 ? 10.757 -13.485 -7.351 1.00 77.31 129 ALA A N 1
ATOM 1018 C CA . ALA A 1 129 ? 11.095 -12.358 -6.493 1.00 77.31 129 ALA A CA 1
ATOM 1019 C C . ALA A 1 129 ? 10.055 -12.130 -5.377 1.00 77.31 129 ALA A C 1
ATOM 1021 O O . ALA A 1 129 ? 10.444 -11.957 -4.223 1.00 77.31 129 ALA A O 1
ATOM 1022 N N . LEU A 1 130 ? 8.755 -12.159 -5.694 1.00 78.69 130 LEU A N 1
ATOM 1023 C CA . LEU A 1 130 ? 7.676 -11.843 -4.747 1.00 78.69 130 LEU A CA 1
ATOM 1024 C C . LEU A 1 130 ? 7.328 -13.001 -3.801 1.00 78.69 130 LEU A C 1
ATOM 1026 O O . LEU A 1 130 ? 7.137 -12.785 -2.605 1.00 78.69 130 LEU A O 1
ATOM 1030 N N . LEU A 1 131 ? 7.256 -14.226 -4.325 1.00 71.31 131 LEU A N 1
ATOM 1031 C CA . LEU A 1 131 ? 6.709 -15.394 -3.626 1.00 71.31 131 LEU A CA 1
ATOM 1032 C C . LEU A 1 131 ? 7.774 -16.317 -3.024 1.00 71.31 131 LEU A C 1
ATOM 1034 O O . LEU A 1 131 ? 7.420 -17.315 -2.406 1.00 71.31 131 LEU A O 1
ATOM 1038 N N . SER A 1 132 ? 9.065 -15.978 -3.121 1.00 59.81 132 SER A N 1
ATOM 1039 C CA . SER A 1 132 ? 10.165 -16.753 -2.506 1.00 59.81 132 SER A CA 1
ATOM 1040 C C . SER A 1 132 ? 10.050 -16.954 -0.986 1.00 59.81 132 SER A C 1
ATOM 1042 O O . SER A 1 132 ? 10.854 -17.677 -0.408 1.00 59.81 132 SER A O 1
ATOM 1044 N N . THR A 1 133 ? 9.079 -16.314 -0.329 1.00 50.06 133 THR A N 1
ATOM 1045 C CA . THR A 1 133 ? 8.934 -16.283 1.134 1.00 50.06 133 THR A CA 1
ATOM 1046 C C . THR A 1 133 ? 7.583 -16.787 1.640 1.00 50.06 133 THR A C 1
ATOM 1048 O O . THR A 1 133 ? 7.395 -16.858 2.851 1.00 50.06 133 THR A O 1
ATOM 1051 N N . THR A 1 134 ? 6.638 -17.132 0.759 1.00 50.50 134 THR A N 1
ATOM 1052 C CA . THR A 1 134 ? 5.254 -17.392 1.173 1.00 50.50 134 THR A CA 1
ATOM 1053 C C . THR A 1 134 ? 4.871 -18.850 0.925 1.00 50.50 134 THR A C 1
ATOM 1055 O O . THR A 1 134 ? 4.449 -19.220 -0.167 1.00 50.50 134 THR A O 1
ATOM 1058 N N . GLU A 1 135 ? 4.966 -19.695 1.955 1.00 46.84 135 GLU A N 1
ATOM 1059 C CA . GLU A 1 135 ? 4.389 -21.051 1.951 1.00 46.84 135 GLU A CA 1
ATOM 1060 C C . GLU A 1 135 ? 2.869 -21.003 2.191 1.00 46.84 135 GLU A C 1
ATOM 1062 O O . GLU A 1 135 ? 2.348 -21.627 3.115 1.00 46.84 135 GLU A O 1
ATOM 1067 N N . HIS A 1 136 ? 2.119 -20.211 1.415 1.00 41.25 136 HIS A N 1
ATOM 1068 C CA . HIS A 1 136 ? 0.678 -20.109 1.643 1.00 41.25 136 HIS A CA 1
ATOM 1069 C C . HIS A 1 136 ? -0.068 -21.268 0.953 1.00 41.25 136 HIS A C 1
ATOM 1071 O O . HIS A 1 136 ? -0.093 -21.336 -0.275 1.00 41.25 136 HIS A O 1
ATOM 1077 N N . PRO A 1 137 ? -0.801 -22.133 1.684 1.00 35.69 137 PRO A N 1
ATOM 1078 C CA . PRO A 1 137 ? -1.689 -23.136 1.080 1.00 35.69 137 PRO A CA 1
ATOM 1079 C C . PRO A 1 137 ? -2.935 -22.525 0.408 1.00 35.69 137 PRO A C 1
ATOM 1081 O O . PRO A 1 137 ? -3.738 -23.251 -0.173 1.00 35.69 137 PRO A O 1
ATOM 1084 N N . LEU A 1 138 ? -3.091 -21.192 0.459 1.00 39.19 138 LEU A N 1
ATOM 1085 C CA . LEU A 1 138 ? -4.124 -20.441 -0.251 1.00 39.19 138 LEU A CA 1
ATOM 1086 C C . LEU A 1 138 ? -3.590 -19.821 -1.553 1.00 39.19 138 LEU A C 1
ATOM 1088 O O . LEU A 1 138 ? -4.057 -18.773 -1.992 1.00 39.19 138 LEU A O 1
ATOM 1092 N N . VAL A 1 139 ? -2.768 -20.576 -2.273 1.00 45.97 139 VAL A N 1
ATOM 1093 C CA . VAL A 1 139 ? -2.657 -20.419 -3.725 1.00 45.97 139 VAL A CA 1
ATOM 1094 C C . VAL A 1 139 ? -3.608 -21.407 -4.455 1.00 45.97 139 VAL A C 1
ATOM 1096 O O . VAL A 1 139 ? -3.112 -22.216 -5.237 1.00 45.97 139 VAL A O 1
ATOM 1099 N N . PRO A 1 140 ? -4.960 -21.455 -4.268 1.00 32.62 140 PRO A N 1
ATOM 1100 C CA . PRO A 1 140 ? -5.846 -22.104 -5.229 1.00 32.62 140 PRO A CA 1
ATOM 1101 C C . PRO A 1 140 ? -6.289 -21.063 -6.276 1.00 32.62 140 PRO A C 1
ATOM 1103 O O . PRO A 1 140 ? -5.987 -19.874 -6.165 1.00 32.62 140 PRO A O 1
ATOM 1106 N N . PRO A 1 141 ? -6.934 -21.487 -7.369 1.00 35.91 141 PRO A N 1
ATOM 1107 C CA . PRO A 1 141 ? -6.672 -20.935 -8.679 1.00 35.91 141 PRO A CA 1
ATOM 1108 C C . PRO A 1 141 ? -7.307 -19.556 -8.849 1.00 35.91 141 PRO A C 1
ATOM 1110 O O . PRO A 1 141 ? -8.383 -19.412 -9.419 1.00 35.91 141 PRO A O 1
ATOM 1113 N N . MET A 1 142 ? -6.526 -18.516 -8.568 1.00 39.03 142 MET A N 1
ATOM 1114 C CA . MET A 1 142 ? -6.589 -17.313 -9.388 1.00 39.03 142 MET A CA 1
ATOM 1115 C C . MET A 1 142 ? -6.242 -17.633 -10.849 1.00 39.03 142 MET A C 1
ATOM 1117 O O . MET A 1 142 ? -6.363 -16.745 -11.657 1.00 39.03 142 MET A O 1
ATOM 1121 N N . GLN A 1 143 ? -5.887 -18.863 -11.251 1.00 38.78 143 GLN A N 1
ATOM 1122 C CA . GLN A 1 143 ? -5.582 -19.274 -12.634 1.00 38.78 143 GLN A CA 1
ATOM 1123 C C . GLN A 1 143 ? -6.671 -18.963 -13.682 1.00 38.78 143 GLN A C 1
ATOM 1125 O O . GLN A 1 143 ? -6.365 -19.000 -14.869 1.00 38.78 143 GLN A O 1
ATOM 1130 N N . SER A 1 144 ? -7.906 -18.618 -13.299 1.00 39.28 144 SER A N 1
ATOM 1131 C CA . SER A 1 144 ? -8.897 -18.128 -14.270 1.00 39.28 144 SER A CA 1
ATOM 1132 C C . SER A 1 144 ? -8.693 -16.654 -14.671 1.00 39.28 144 SER A C 1
ATOM 1134 O O . SER A 1 144 ? -9.208 -16.256 -15.712 1.00 39.28 144 SER A O 1
ATOM 1136 N N . ILE A 1 145 ? -7.917 -15.865 -13.901 1.00 40.28 145 ILE A N 1
ATOM 1137 C CA . ILE A 1 145 ? -7.482 -14.478 -14.217 1.00 40.28 145 ILE A CA 1
ATOM 1138 C C . ILE A 1 145 ? -5.983 -14.215 -13.869 1.00 40.28 145 ILE A C 1
ATOM 1140 O O . ILE A 1 145 ? -5.464 -13.146 -14.123 1.00 40.28 145 ILE A O 1
ATOM 1144 N N . GLY A 1 146 ? -5.234 -15.194 -13.359 1.00 36.72 146 GLY A N 1
ATOM 1145 C CA . GLY A 1 146 ? -3.885 -15.111 -12.775 1.00 36.72 146 GLY A CA 1
ATOM 1146 C C . GLY A 1 146 ? -3.756 -14.190 -11.538 1.00 36.72 146 GLY A C 1
ATOM 1147 O O . GLY A 1 146 ? -4.239 -13.063 -11.578 1.00 36.72 146 GLY A O 1
ATOM 1148 N N . PRO A 1 147 ? -3.001 -14.556 -10.475 1.00 43.69 147 PRO A N 1
ATOM 1149 C CA . PRO A 1 147 ? -2.479 -13.564 -9.518 1.00 43.69 147 PRO A CA 1
ATOM 1150 C C . PRO A 1 147 ? -1.673 -12.456 -10.229 1.00 43.69 147 PRO A C 1
ATOM 1152 O O . PRO A 1 147 ? -1.644 -11.314 -9.787 1.00 43.69 147 PRO A O 1
ATOM 1155 N N . LEU A 1 148 ? -1.081 -12.793 -11.388 1.00 47.59 148 LEU A N 1
ATOM 1156 C CA . LEU A 1 148 ? -0.407 -11.877 -12.314 1.00 47.59 148 LEU A CA 1
ATOM 1157 C C . LEU A 1 148 ? -1.328 -11.125 -13.277 1.00 47.59 148 LEU A C 1
ATOM 1159 O O . LEU A 1 148 ? -0.873 -10.134 -13.833 1.00 47.59 148 LEU A O 1
ATOM 1163 N N . GLY A 1 149 ? -2.577 -11.536 -13.527 1.00 53.38 149 GLY A N 1
ATOM 1164 C CA . GLY A 1 149 ? -3.419 -10.771 -14.462 1.00 53.38 149 GLY A CA 1
ATOM 1165 C C . GLY A 1 149 ? -3.838 -9.415 -13.899 1.00 53.38 149 GLY A C 1
ATOM 1166 O O . GLY A 1 149 ? -4.313 -8.559 -14.639 1.00 53.38 149 GLY A O 1
ATOM 1167 N N . ALA A 1 150 ? -3.628 -9.205 -12.597 1.00 62.47 150 ALA A N 1
ATOM 1168 C CA . ALA A 1 150 ? -3.796 -7.920 -11.940 1.00 62.47 150 ALA A CA 1
ATOM 1169 C C . ALA A 1 150 ? -2.516 -7.061 -11.939 1.00 62.47 150 ALA A C 1
ATOM 1171 O O . ALA A 1 150 ? -2.624 -5.842 -11.789 1.00 62.47 150 ALA A O 1
ATOM 1172 N N . LEU A 1 151 ? -1.326 -7.662 -12.107 1.00 82.50 151 LEU A N 1
ATOM 1173 C CA . LEU A 1 151 ? -0.061 -6.930 -12.153 1.00 82.50 151 LEU A CA 1
ATOM 1174 C C . LEU A 1 151 ? 0.173 -6.390 -13.562 1.00 82.50 151 LEU A C 1
ATOM 1176 O O . LEU A 1 151 ? 0.310 -7.126 -14.533 1.00 82.50 151 LE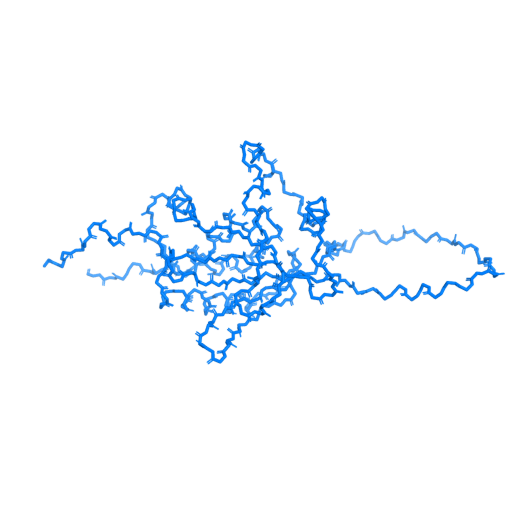U A O 1
ATOM 1180 N N . SER A 1 152 ? 0.234 -5.073 -13.659 1.00 88.19 152 SER A N 1
ATOM 1181 C CA . SER A 1 152 ? 0.567 -4.349 -14.880 1.00 88.19 152 SER A CA 1
ATOM 1182 C C . SER A 1 152 ? 1.847 -3.550 -14.671 1.00 88.19 152 SER A C 1
ATOM 1184 O O . SER A 1 152 ? 2.242 -3.293 -13.534 1.00 88.19 152 SER A O 1
ATOM 1186 N N . MET A 1 153 ? 2.508 -3.157 -15.759 1.00 91.38 153 MET A N 1
ATOM 1187 C CA . MET A 1 153 ? 3.628 -2.217 -15.698 1.00 91.38 153 MET A CA 1
ATOM 1188 C C . MET A 1 153 ? 3.148 -0.797 -15.982 1.00 91.38 153 MET A C 1
ATOM 1190 O O . MET A 1 153 ? 2.319 -0.572 -16.861 1.00 91.38 153 MET A O 1
ATOM 1194 N N . THR A 1 154 ? 3.689 0.155 -15.236 1.00 94.25 154 THR A N 1
ATOM 1195 C CA . THR A 1 154 ? 3.480 1.596 -15.412 1.00 94.25 154 THR A CA 1
ATOM 1196 C C . THR A 1 154 ? 4.702 2.340 -14.880 1.00 94.25 154 THR A C 1
ATOM 1198 O O . THR A 1 154 ? 5.597 1.727 -14.297 1.00 94.25 154 THR A O 1
ATOM 1201 N N . ASP A 1 155 ? 4.719 3.660 -15.019 1.00 95.25 155 ASP A N 1
ATOM 1202 C CA . ASP A 1 155 ? 5.614 4.505 -14.238 1.00 95.25 155 ASP A CA 1
ATOM 1203 C C . ASP A 1 155 ? 5.000 4.799 -12.868 1.00 95.25 155 ASP A C 1
ATOM 1205 O O . ASP A 1 155 ? 3.805 5.081 -12.740 1.00 95.25 155 ASP A O 1
ATOM 1209 N N . HIS A 1 156 ? 5.824 4.725 -11.825 1.00 94.75 156 HIS A N 1
ATOM 1210 C CA . HIS A 1 156 ? 5.423 5.049 -10.466 1.00 94.75 156 HIS A CA 1
ATOM 1211 C C . HIS A 1 156 ? 4.993 6.526 -10.409 1.00 94.75 156 HIS A C 1
ATOM 1213 O O . HIS A 1 156 ? 5.801 7.391 -10.750 1.00 94.75 156 HIS A O 1
ATOM 1219 N N . PRO A 1 157 ? 3.791 6.864 -9.901 1.00 92.75 157 PRO A N 1
ATOM 1220 C CA . PRO A 1 157 ? 3.210 8.203 -10.056 1.00 92.75 157 PRO A CA 1
ATOM 1221 C C . PRO A 1 157 ? 4.026 9.312 -9.378 1.00 92.75 157 PRO A C 1
ATOM 1223 O O . PRO A 1 157 ? 4.034 10.439 -9.855 1.00 92.75 157 PRO A O 1
ATOM 1226 N N . VAL A 1 158 ? 4.730 8.985 -8.288 1.00 92.44 158 VAL A N 1
ATOM 1227 C CA . VAL A 1 158 ? 5.631 9.924 -7.595 1.00 92.44 158 VAL A CA 1
ATOM 1228 C C . VAL A 1 158 ? 7.093 9.823 -8.057 1.00 92.44 158 VAL A C 1
ATOM 1230 O O . VAL A 1 158 ? 7.726 10.836 -8.329 1.00 92.44 158 VAL A O 1
ATOM 1233 N N . LEU A 1 159 ? 7.663 8.613 -8.135 1.00 91.56 159 LEU A N 1
ATOM 1234 C CA . LEU A 1 159 ? 9.086 8.429 -8.450 1.00 91.56 159 LEU A CA 1
ATOM 1235 C C . LEU A 1 159 ? 9.424 8.559 -9.943 1.00 91.56 159 LEU A C 1
ATOM 1237 O O . LEU A 1 159 ? 10.592 8.745 -10.271 1.00 91.56 159 LEU A O 1
ATOM 1241 N N . GLY A 1 160 ? 8.446 8.403 -10.841 1.00 91.94 160 GLY A N 1
ATOM 1242 C CA . GLY A 1 160 ? 8.652 8.425 -12.293 1.00 91.94 160 GLY A CA 1
ATOM 1243 C C . GLY A 1 160 ? 9.492 7.262 -12.836 1.00 91.94 160 GLY A C 1
ATOM 1244 O O . GLY A 1 160 ? 10.070 7.379 -13.910 1.00 91.94 160 GLY A O 1
ATOM 1245 N N . LEU A 1 161 ? 9.610 6.164 -12.083 1.00 92.06 161 LEU A N 1
ATOM 1246 C CA . LEU A 1 161 ? 10.385 4.982 -12.471 1.00 92.06 161 LEU A CA 1
ATOM 1247 C C . LEU A 1 161 ? 9.455 3.840 -12.896 1.00 92.06 161 LEU A C 1
ATOM 1249 O O . LEU A 1 161 ? 8.399 3.690 -12.272 1.00 92.06 161 LEU A O 1
ATOM 1253 N N . PRO A 1 162 ? 9.860 2.987 -13.857 1.00 94.19 162 PRO A N 1
ATOM 1254 C CA . PRO A 1 162 ? 9.113 1.783 -14.194 1.00 94.19 162 PRO A CA 1
ATOM 1255 C C . PRO A 1 162 ? 8.868 0.923 -12.952 1.00 94.19 162 PRO A C 1
ATOM 1257 O O . PRO A 1 162 ? 9.767 0.721 -12.133 1.00 94.19 162 PRO A O 1
ATOM 1260 N N . THR A 1 163 ? 7.649 0.418 -12.808 1.00 95.12 163 THR A N 1
ATOM 1261 C CA . THR A 1 163 ? 7.205 -0.357 -11.648 1.00 95.12 163 THR A CA 1
ATOM 1262 C C . THR A 1 163 ? 6.099 -1.321 -12.053 1.00 95.12 163 THR A C 1
ATOM 1264 O O . THR A 1 163 ? 5.348 -1.064 -12.997 1.00 95.12 163 THR A O 1
ATOM 1267 N N . TYR A 1 164 ? 5.950 -2.407 -11.297 1.00 93.94 164 TYR A N 1
ATOM 1268 C CA . TYR A 1 164 ? 4.691 -3.145 -11.318 1.00 93.94 164 TYR A CA 1
ATOM 1269 C C . TYR A 1 164 ? 3.665 -2.430 -10.443 1.00 93.94 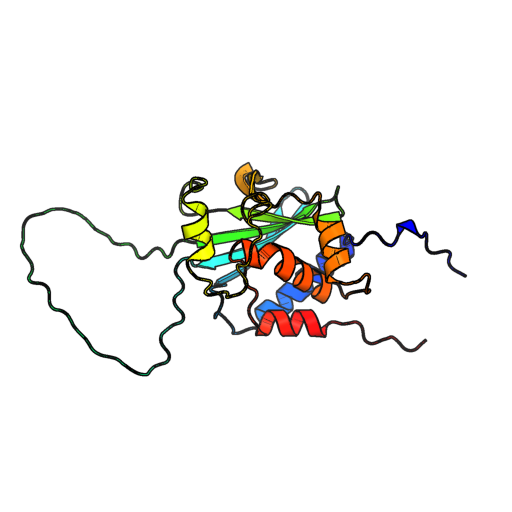164 TYR A C 1
ATOM 1271 O O . TYR A 1 164 ? 4.031 -1.761 -9.474 1.00 93.94 164 TYR A O 1
ATOM 1279 N N . PHE A 1 165 ? 2.388 -2.570 -10.772 1.00 93.75 165 PHE A N 1
ATOM 1280 C CA . PHE A 1 165 ? 1.289 -2.099 -9.940 1.00 93.75 165 PHE A CA 1
ATOM 1281 C C . PHE A 1 165 ? 0.059 -2.987 -10.096 1.00 93.75 165 PHE A C 1
ATOM 1283 O O . PHE A 1 165 ? -0.098 -3.670 -11.110 1.00 93.75 165 PHE A O 1
ATOM 1290 N N . VAL A 1 166 ? -0.823 -2.948 -9.100 1.00 90.38 166 VAL A N 1
ATOM 1291 C CA . VAL A 1 166 ? -2.129 -3.612 -9.153 1.00 90.38 166 VAL A CA 1
ATOM 1292 C C . VAL A 1 166 ? -3.188 -2.600 -9.576 1.00 90.38 166 VAL A C 1
ATOM 1294 O O . VAL A 1 166 ? -3.411 -1.606 -8.883 1.00 90.38 166 VAL A O 1
ATOM 1297 N N . HIS A 1 167 ? -3.847 -2.836 -10.712 1.00 88.19 167 HIS A N 1
ATOM 1298 C CA . HIS A 1 167 ? -4.836 -1.890 -11.232 1.00 88.19 167 HIS A CA 1
ATOM 1299 C C . HIS A 1 167 ? -6.097 -1.827 -10.341 1.00 88.19 167 HIS A C 1
ATOM 1301 O O . HIS A 1 167 ? -6.680 -2.870 -10.039 1.00 88.19 167 HIS A O 1
ATOM 1307 N N . PRO A 1 168 ? -6.587 -0.629 -9.960 1.00 88.94 168 PRO A N 1
ATOM 1308 C CA . PRO A 1 168 ? -7.624 -0.498 -8.933 1.00 88.94 168 PRO A CA 1
ATOM 1309 C C . PRO A 1 168 ? -9.072 -0.691 -9.407 1.00 88.94 168 PRO A C 1
ATOM 1311 O O . PRO A 1 168 ? -9.982 -0.645 -8.583 1.00 88.94 168 PRO A O 1
ATOM 1314 N N . CYS A 1 169 ? -9.330 -0.876 -10.709 1.00 84.94 169 CYS A N 1
ATOM 1315 C CA . CYS A 1 169 ? -10.696 -0.789 -11.259 1.00 84.94 169 CYS A CA 1
ATOM 1316 C C . CYS A 1 169 ? -11.718 -1.759 -10.664 1.00 84.94 169 CYS A C 1
ATOM 1318 O O . CYS A 1 169 ? -12.907 -1.471 -10.727 1.00 84.94 169 CYS A O 1
ATOM 1320 N N . ARG A 1 170 ? -11.275 -2.893 -10.118 1.00 84.12 170 ARG A N 1
ATOM 1321 C CA . ARG A 1 170 ? -12.151 -3.887 -9.480 1.00 84.12 170 ARG A CA 1
ATOM 1322 C C . ARG A 1 170 ? -11.945 -3.978 -7.972 1.00 84.12 170 ARG A C 1
ATOM 1324 O O . ARG A 1 170 ? -12.532 -4.844 -7.333 1.00 84.12 170 ARG A O 1
ATOM 1331 N N . THR A 1 171 ? -11.111 -3.112 -7.401 1.00 88.25 171 THR A N 1
ATOM 1332 C CA . THR A 1 171 ? -10.756 -3.177 -5.983 1.00 88.25 171 THR A CA 1
ATOM 1333 C C . THR A 1 171 ? -11.941 -2.820 -5.099 1.00 88.25 171 THR A C 1
ATOM 1335 O O . THR A 1 171 ? -12.155 -3.516 -4.120 1.00 88.25 171 THR A O 1
ATOM 1338 N N . ALA A 1 172 ? -12.742 -1.807 -5.445 1.00 86.62 172 ALA A N 1
ATOM 1339 C CA . ALA A 1 172 ? -13.924 -1.444 -4.655 1.00 86.62 172 ALA A CA 1
ATOM 1340 C C . ALA A 1 172 ? -14.951 -2.593 -4.596 1.00 86.62 172 ALA A C 1
ATOM 1342 O O . ALA A 1 172 ? -15.373 -2.976 -3.510 1.00 86.62 172 ALA A O 1
ATOM 1343 N N . ASP A 1 173 ? -15.271 -3.204 -5.743 1.00 84.25 173 ASP A N 1
ATOM 1344 C CA . ASP A 1 173 ? -16.184 -4.356 -5.815 1.00 84.25 173 ASP A CA 1
ATOM 1345 C C . ASP A 1 173 ? -15.646 -5.567 -5.038 1.00 84.25 173 ASP A C 1
ATOM 1347 O O . ASP A 1 173 ? -16.385 -6.276 -4.358 1.00 84.25 173 ASP A O 1
ATOM 1351 N N . ALA A 1 174 ? -14.340 -5.828 -5.144 1.00 86.12 174 ALA A N 1
ATOM 1352 C CA . ALA A 1 174 ? -13.704 -6.929 -4.433 1.00 86.12 174 ALA A CA 1
ATOM 1353 C C . ALA A 1 174 ? -13.647 -6.677 -2.918 1.00 86.12 174 ALA A C 1
ATOM 1355 O O . ALA A 1 174 ? -13.843 -7.611 -2.143 1.00 86.12 174 ALA A O 1
ATOM 1356 N N . MET A 1 175 ? -13.427 -5.429 -2.497 1.00 86.88 175 MET A N 1
ATOM 1357 C CA . MET A 1 175 ? -13.518 -5.028 -1.095 1.00 86.88 175 MET A CA 1
ATOM 1358 C C . MET A 1 175 ? -14.931 -5.253 -0.566 1.00 86.88 175 MET A C 1
ATOM 1360 O O . MET A 1 175 ? -15.074 -5.921 0.450 1.00 86.88 175 MET A O 1
ATOM 1364 N N . ASP A 1 176 ? -15.964 -4.804 -1.280 1.00 85.44 176 ASP A N 1
ATOM 1365 C CA . ASP A 1 176 ? -17.364 -5.022 -0.891 1.00 85.44 176 ASP A CA 1
ATOM 1366 C C . ASP A 1 176 ? -17.697 -6.515 -0.719 1.00 85.44 176 ASP A C 1
ATOM 1368 O O . ASP A 1 176 ? -18.285 -6.929 0.282 1.00 85.44 176 ASP A O 1
ATOM 1372 N N . ALA A 1 177 ? -17.234 -7.355 -1.649 1.00 83.69 177 ALA A N 1
ATOM 1373 C CA . ALA A 1 177 ? -17.430 -8.799 -1.577 1.00 83.69 177 ALA A CA 1
ATOM 1374 C C . ALA A 1 177 ? -16.733 -9.452 -0.368 1.00 83.69 177 ALA A C 1
ATOM 1376 O O . ALA A 1 177 ? -17.260 -10.414 0.192 1.00 83.69 177 ALA A O 1
ATOM 1377 N N . VAL A 1 178 ? -15.557 -8.954 0.036 1.00 81.81 178 VAL A N 1
ATOM 1378 C CA . VAL A 1 178 ? -14.803 -9.469 1.195 1.00 81.81 178 VAL A CA 1
ATOM 1379 C C . VAL A 1 178 ? -15.391 -8.975 2.515 1.00 81.81 178 VAL A C 1
ATOM 1381 O O . VAL A 1 178 ? -15.428 -9.731 3.485 1.00 81.81 178 VAL A O 1
ATOM 1384 N N . THR A 1 179 ? -15.848 -7.726 2.573 1.00 82.31 179 THR A N 1
ATOM 1385 C CA . THR A 1 179 ? -16.380 -7.119 3.802 1.00 82.31 179 THR A CA 1
ATOM 1386 C C . THR A 1 179 ? -17.865 -7.393 4.003 1.00 82.31 179 THR A C 1
ATOM 1388 O O . THR A 1 179 ? -18.383 -7.141 5.088 1.00 82.31 179 THR A O 1
ATOM 1391 N N . GLY A 1 180 ? -18.567 -7.895 2.983 1.00 81.88 180 GLY A N 1
ATOM 1392 C CA . GLY A 1 180 ? -20.003 -8.156 3.039 1.00 81.88 180 GLY A CA 1
ATOM 1393 C C . GLY A 1 180 ? -20.825 -6.890 3.291 1.00 81.88 180 GLY A C 1
ATOM 1394 O O . GLY A 1 180 ? -21.849 -6.959 3.972 1.00 81.88 180 GLY A O 1
ATOM 1395 N N . GLY A 1 181 ? -20.346 -5.736 2.815 1.00 76.81 181 GLY A N 1
ATOM 1396 C CA . GLY A 1 181 ? -20.977 -4.431 3.026 1.00 76.81 181 GLY A CA 1
ATOM 1397 C C . GLY A 1 181 ? -20.930 -3.917 4.472 1.00 76.81 181 GLY A C 1
ATOM 1398 O O . GLY A 1 181 ? -21.676 -3.001 4.817 1.00 76.81 181 GLY A O 1
ATOM 1399 N N . GLN A 1 182 ? -20.101 -4.503 5.343 1.00 80.44 182 GLN A N 1
ATOM 1400 C CA . GLN A 1 182 ? -19.936 -4.024 6.717 1.00 80.44 182 GLN A CA 1
ATOM 1401 C C . GLN A 1 182 ? -19.171 -2.695 6.760 1.00 80.44 182 GLN A C 1
ATOM 1403 O O . GLN A 1 182 ? -18.160 -2.526 6.079 1.00 80.44 182 GLN A O 1
ATOM 1408 N N . GLU A 1 183 ? -19.604 -1.776 7.628 1.00 81.25 183 GLU A N 1
ATOM 1409 C CA . GLU A 1 183 ? -18.808 -0.593 7.963 1.00 81.25 183 GLU A CA 1
ATOM 1410 C C . GLU A 1 183 ? -17.564 -1.014 8.754 1.00 81.25 183 GLU A C 1
ATOM 1412 O O . GLU A 1 183 ? -17.654 -1.624 9.823 1.00 81.25 183 GLU A O 1
ATOM 1417 N N . LEU A 1 184 ? -16.391 -0.683 8.219 1.00 86.38 184 LEU A N 1
ATOM 1418 C CA . LEU A 1 184 ? -15.102 -0.960 8.841 1.00 86.38 184 LEU A CA 1
ATOM 1419 C C . LEU A 1 184 ? -14.491 0.323 9.398 1.00 86.38 184 LEU A C 1
ATOM 1421 O O . LEU A 1 18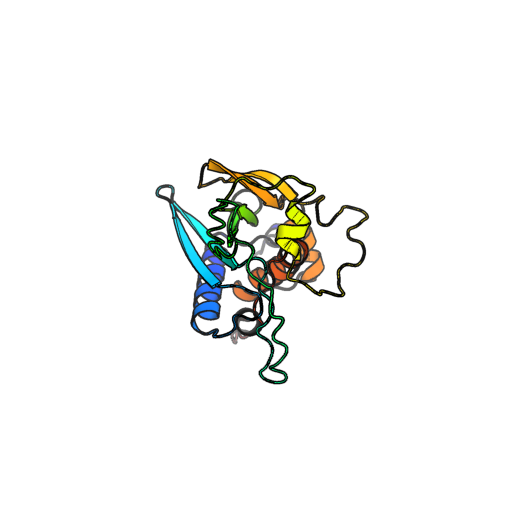4 ? -14.666 1.404 8.836 1.00 86.38 184 LEU A O 1
ATOM 1425 N N . SER A 1 185 ? -13.703 0.198 10.468 1.00 90.75 185 SER A N 1
ATOM 1426 C CA . SER A 1 185 ? -12.778 1.273 10.831 1.00 90.75 185 SER A CA 1
ATOM 1427 C C . SER A 1 185 ? -11.724 1.462 9.738 1.00 90.75 185 SER A C 1
ATOM 1429 O O . SER A 1 185 ? -11.439 0.545 8.963 1.00 90.75 185 SER A O 1
ATOM 1431 N N . CYS A 1 186 ? -11.086 2.631 9.712 1.00 92.12 186 CYS A N 1
ATOM 1432 C CA . CYS A 1 186 ? -10.016 2.950 8.767 1.00 92.12 186 CYS A CA 1
ATOM 1433 C C . CYS A 1 186 ? -8.879 1.905 8.806 1.00 92.12 186 CYS A C 1
ATOM 1435 O O . CYS A 1 186 ? -8.406 1.449 7.763 1.00 92.12 186 CYS A O 1
ATOM 1437 N N . GLY A 1 187 ? -8.498 1.452 10.008 1.00 93.12 187 GLY A N 1
ATOM 1438 C CA . GLY A 1 187 ? -7.511 0.383 10.198 1.00 93.12 187 GLY A CA 1
ATOM 1439 C C . GLY A 1 187 ? -7.975 -0.981 9.676 1.00 93.12 187 GLY A C 1
ATOM 1440 O O . GLY A 1 187 ? -7.226 -1.651 8.962 1.00 93.12 187 GLY A O 1
ATOM 1441 N N . ALA A 1 188 ? -9.217 -1.375 9.971 1.00 92.31 188 ALA A N 1
ATOM 1442 C CA . ALA A 1 188 ? -9.777 -2.645 9.512 1.00 92.31 188 ALA A CA 1
ATOM 1443 C C . ALA A 1 188 ? -9.968 -2.679 7.986 1.00 92.31 188 ALA A C 1
ATOM 1445 O O . ALA A 1 188 ? -9.699 -3.705 7.363 1.00 92.31 188 ALA A O 1
ATOM 1446 N N . TYR A 1 189 ? -10.353 -1.555 7.370 1.00 93.25 189 TYR A N 1
ATOM 1447 C CA . TYR A 1 189 ? -10.413 -1.412 5.915 1.00 93.25 189 TYR A CA 1
ATOM 1448 C C . TYR A 1 189 ? -9.038 -1.638 5.278 1.00 93.25 189 TYR A C 1
ATOM 1450 O O . TYR A 1 189 ? -8.908 -2.429 4.345 1.00 93.25 189 TYR A O 1
ATOM 1458 N N . LEU A 1 190 ? -7.996 -0.983 5.803 1.00 94.06 190 LEU A N 1
ATOM 1459 C CA . LEU A 1 190 ? -6.632 -1.141 5.298 1.00 94.06 190 LEU A CA 1
ATOM 1460 C C . LEU A 1 190 ? -6.136 -2.586 5.449 1.00 94.06 190 LEU A C 1
ATOM 1462 O O . LEU A 1 190 ? -5.530 -3.119 4.522 1.00 94.06 190 LEU A O 1
ATOM 1466 N N . LEU A 1 191 ? -6.426 -3.240 6.577 1.00 94.12 191 LEU A N 1
ATOM 1467 C CA . LEU A 1 191 ? -6.100 -4.653 6.777 1.00 94.12 191 LEU A CA 1
ATOM 1468 C C . LEU A 1 191 ? -6.814 -5.557 5.763 1.00 94.12 191 LEU A C 1
ATOM 1470 O O . LEU A 1 191 ? -6.168 -6.411 5.160 1.00 94.12 191 LEU A O 1
ATOM 1474 N N . ALA A 1 192 ? -8.117 -5.359 5.548 1.00 91.94 192 ALA A N 1
ATOM 1475 C CA . ALA A 1 192 ? -8.887 -6.124 4.568 1.00 91.94 192 ALA A CA 1
ATOM 1476 C C . ALA A 1 192 ? -8.344 -5.927 3.143 1.00 91.94 192 ALA A C 1
ATOM 1478 O O . ALA A 1 192 ? -8.148 -6.902 2.417 1.00 91.94 192 ALA A O 1
ATOM 1479 N N . TRP A 1 193 ? -8.001 -4.690 2.771 1.00 92.56 193 TRP A N 1
ATOM 1480 C CA . TRP A 1 193 ? -7.382 -4.381 1.481 1.00 92.56 193 TRP A CA 1
ATOM 1481 C C . TRP A 1 193 ? -6.009 -5.047 1.319 1.00 92.56 193 TRP A C 1
ATOM 1483 O O . TRP A 1 193 ? -5.733 -5.636 0.273 1.00 92.56 193 TRP A O 1
ATOM 1493 N N . MET A 1 194 ? -5.162 -5.025 2.358 1.00 92.19 194 MET A N 1
ATOM 1494 C CA . MET A 1 194 ? -3.870 -5.723 2.338 1.00 92.19 194 MET A CA 1
ATOM 1495 C C . MET A 1 194 ? -4.047 -7.243 2.253 1.00 92.19 194 MET A C 1
ATOM 1497 O O . MET A 1 194 ? -3.283 -7.893 1.552 1.00 92.19 194 MET A O 1
ATOM 1501 N N . GLY A 1 195 ? -5.066 -7.815 2.896 1.00 88.44 195 GLY A N 1
ATOM 1502 C CA . GLY A 1 195 ? -5.389 -9.239 2.764 1.00 88.44 195 GLY A CA 1
ATOM 1503 C C . GLY A 1 195 ? -5.849 -9.618 1.353 1.00 88.44 195 GLY A C 1
ATOM 1504 O O . GLY A 1 195 ? -5.449 -10.656 0.833 1.00 88.44 195 GLY A O 1
ATOM 1505 N N . LEU A 1 196 ? -6.644 -8.757 0.712 1.00 87.25 196 LEU A N 1
ATOM 1506 C CA . LEU A 1 196 ? -7.149 -8.965 -0.646 1.00 87.25 196 LEU A CA 1
ATOM 1507 C C . LEU A 1 196 ? -6.046 -8.848 -1.711 1.00 87.25 196 LEU A C 1
ATOM 1509 O O . LEU A 1 196 ? -5.974 -9.674 -2.618 1.00 87.25 196 LEU A O 1
ATOM 1513 N N . ILE A 1 197 ? -5.213 -7.807 -1.629 1.00 85.69 197 ILE A N 1
ATOM 1514 C CA . ILE A 1 197 ? -4.223 -7.480 -2.666 1.00 85.69 197 ILE A CA 1
ATOM 1515 C C . ILE A 1 197 ? -2.840 -8.043 -2.331 1.00 85.69 197 ILE A C 1
ATOM 1517 O O . ILE A 1 197 ? -2.138 -8.533 -3.214 1.00 85.69 197 ILE A O 1
ATOM 1521 N N . GLY A 1 198 ? -2.436 -7.976 -1.064 1.00 82.88 198 GLY A N 1
ATOM 1522 C CA . GLY A 1 198 ? -1.071 -8.245 -0.624 1.00 82.88 198 GLY A CA 1
ATOM 1523 C C . GLY A 1 198 ? -0.663 -9.712 -0.709 1.00 82.88 198 GLY A C 1
ATOM 1524 O O . GLY A 1 198 ? 0.444 -10.001 -1.163 1.00 82.88 198 GLY A O 1
ATOM 1525 N N . GLY A 1 199 ? -1.560 -10.646 -0.375 1.00 75.69 199 GLY A N 1
ATOM 1526 C CA . GLY A 1 199 ? -1.251 -12.083 -0.399 1.00 75.69 199 GLY A CA 1
ATOM 1527 C C . GLY A 1 199 ? -0.846 -12.604 -1.786 1.00 75.69 199 GLY A C 1
ATOM 1528 O O . GLY A 1 199 ? 0.042 -13.444 -1.903 1.00 75.69 199 GLY A O 1
ATOM 1529 N N . GLY A 1 200 ? -1.423 -12.053 -2.861 1.00 75.12 200 GLY A N 1
ATOM 1530 C CA . GLY A 1 200 ? -1.091 -12.441 -4.240 1.00 75.12 200 GLY A CA 1
ATOM 1531 C C . GLY A 1 200 ? 0.272 -11.943 -4.734 1.00 75.12 200 GLY A C 1
ATOM 1532 O O . GLY A 1 200 ? 0.752 -12.400 -5.771 1.00 75.12 200 GLY A O 1
ATOM 1533 N N . VAL A 1 201 ? 0.894 -11.014 -4.005 1.00 83.38 201 VAL A N 1
ATOM 1534 C CA . VAL A 1 201 ? 2.145 -10.345 -4.392 1.00 83.38 201 VAL A CA 1
ATOM 1535 C C . VAL A 1 201 ? 3.210 -10.409 -3.297 1.00 83.38 201 VAL A C 1
ATOM 1537 O O . VAL A 1 201 ? 4.180 -9.664 -3.354 1.00 83.38 201 VAL A O 1
ATOM 1540 N N . GLY A 1 202 ? 3.048 -11.287 -2.302 1.00 83.38 202 GLY A N 1
ATOM 1541 C CA . GLY A 1 202 ? 4.029 -11.481 -1.231 1.00 83.38 202 GLY A CA 1
ATOM 1542 C C . GLY A 1 202 ? 4.110 -10.329 -0.220 1.00 83.38 202 GLY A C 1
ATOM 1543 O O . GLY A 1 202 ? 5.152 -10.154 0.421 1.00 83.38 202 GLY A O 1
ATOM 1544 N N . LEU A 1 203 ? 3.046 -9.536 -0.068 1.00 88.19 203 LEU A N 1
ATOM 1545 C CA . LEU A 1 203 ? 2.894 -8.515 0.973 1.00 88.19 203 LEU A CA 1
ATOM 1546 C C . LEU A 1 203 ? 2.029 -9.059 2.120 1.00 88.19 203 LEU A C 1
ATOM 1548 O O . LEU A 1 203 ? 0.878 -8.669 2.307 1.00 88.19 203 LEU A O 1
ATOM 1552 N N . ASP A 1 204 ? 2.601 -9.974 2.895 1.00 88.56 204 ASP A N 1
ATOM 1553 C CA . ASP A 1 204 ? 1.945 -10.556 4.065 1.00 88.56 204 ASP A CA 1
ATOM 1554 C C . ASP A 1 204 ? 2.103 -9.636 5.283 1.00 88.56 204 ASP A C 1
ATOM 1556 O O . ASP A 1 204 ? 3.214 -9.209 5.613 1.00 88.56 204 ASP A O 1
ATOM 1560 N N . VAL A 1 205 ? 0.997 -9.310 5.954 1.00 90.94 205 VAL A N 1
ATOM 1561 C CA . VAL A 1 205 ? 0.988 -8.400 7.112 1.00 90.94 205 VAL A CA 1
ATOM 1562 C C . VAL A 1 205 ? 1.424 -9.158 8.379 1.00 90.94 205 VAL A C 1
ATOM 1564 O O . VAL A 1 205 ? 0.831 -10.200 8.666 1.00 90.94 205 VAL A O 1
ATOM 1567 N N . PRO A 1 206 ? 2.402 -8.658 9.169 1.00 91.94 206 PRO A N 1
ATOM 1568 C CA . PRO A 1 206 ? 2.777 -9.267 10.448 1.00 91.94 206 PRO A CA 1
ATOM 1569 C C . PRO A 1 206 ? 1.582 -9.410 11.394 1.00 91.94 206 PRO A C 1
ATOM 1571 O O . PRO A 1 206 ? 0.711 -8.537 11.442 1.00 91.94 206 PRO A O 1
ATOM 1574 N N . VAL A 1 207 ? 1.550 -10.472 12.202 1.00 90.94 207 VAL A N 1
ATOM 1575 C CA . VAL A 1 207 ? 0.384 -10.784 13.048 1.00 90.94 207 VAL A CA 1
ATOM 1576 C C . VAL A 1 207 ? 0.146 -9.683 14.078 1.00 90.94 207 VAL A C 1
ATOM 1578 O O . VAL A 1 207 ? -0.999 -9.287 14.294 1.00 90.94 207 VAL A O 1
ATOM 1581 N N . GLY A 1 208 ? 1.212 -9.146 14.680 1.00 91.94 208 GLY A N 1
ATOM 1582 C CA . GLY A 1 208 ? 1.109 -8.031 15.629 1.00 91.94 208 GLY A CA 1
ATOM 1583 C C . GLY A 1 208 ? 0.468 -6.786 15.005 1.00 91.94 208 GLY A C 1
ATOM 1584 O O . GLY A 1 208 ? -0.453 -6.202 15.579 1.00 91.94 208 GLY A O 1
ATOM 1585 N N . VAL A 1 209 ? 0.886 -6.444 13.782 1.00 94.25 209 VAL A N 1
ATOM 1586 C CA . VAL A 1 209 ? 0.331 -5.324 13.008 1.00 94.25 209 VAL A CA 1
ATOM 1587 C C . VAL A 1 209 ? -1.136 -5.582 12.664 1.00 94.25 209 VAL A C 1
ATOM 1589 O O . VAL A 1 209 ? -1.988 -4.729 12.913 1.00 94.25 209 VAL A O 1
ATOM 1592 N N . ALA A 1 210 ? -1.456 -6.772 12.150 1.00 93.88 210 ALA A N 1
ATOM 1593 C CA . ALA A 1 210 ? -2.819 -7.152 11.789 1.00 93.88 210 ALA A CA 1
ATOM 1594 C C . ALA A 1 210 ? -3.770 -7.092 12.993 1.00 93.88 210 ALA A C 1
ATOM 1596 O O . ALA A 1 210 ? -4.860 -6.529 12.905 1.00 93.88 210 ALA A O 1
ATOM 1597 N N . GLN A 1 211 ? -3.348 -7.609 14.149 1.00 93.00 211 GLN A N 1
ATOM 1598 C CA . GLN A 1 211 ? -4.138 -7.547 15.377 1.00 93.00 211 GLN A CA 1
ATOM 1599 C C . GLN A 1 211 ? -4.396 -6.112 15.833 1.00 93.00 211 GLN A C 1
ATOM 1601 O O . GLN A 1 211 ? -5.483 -5.829 16.330 1.00 93.00 211 GLN A O 1
ATOM 1606 N N . TYR A 1 212 ? -3.420 -5.213 15.698 1.00 94.12 212 TYR A N 1
ATOM 1607 C CA . TYR A 1 212 ? -3.606 -3.808 16.050 1.00 94.12 212 TYR A CA 1
ATOM 1608 C C . TYR A 1 212 ? -4.627 -3.144 15.121 1.00 94.12 212 TYR A C 1
ATOM 1610 O O . TYR A 1 212 ? -5.593 -2.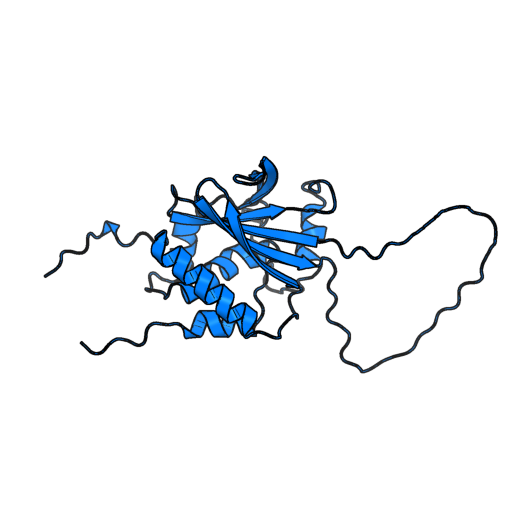550 15.598 1.00 94.12 212 TYR A O 1
ATOM 1618 N N . LEU A 1 213 ? -4.460 -3.307 13.804 1.00 92.94 213 LEU A N 1
ATOM 1619 C CA . LEU A 1 213 ? -5.366 -2.755 12.792 1.00 92.94 213 LEU A CA 1
ATOM 1620 C C . LEU A 1 213 ? -6.807 -3.261 12.953 1.00 92.94 213 LEU A C 1
ATOM 1622 O O . LEU A 1 213 ? -7.749 -2.499 12.756 1.00 92.94 213 LEU A O 1
ATOM 1626 N N . ALA A 1 214 ? -6.985 -4.526 13.341 1.00 90.50 214 ALA A N 1
ATOM 1627 C CA . ALA A 1 214 ? -8.302 -5.115 13.571 1.00 90.50 214 ALA A CA 1
ATOM 1628 C C . ALA A 1 214 ? -8.980 -4.617 14.860 1.00 90.50 214 ALA A C 1
ATOM 1630 O O . ALA A 1 214 ? -10.204 -4.610 14.940 1.00 90.50 214 ALA A O 1
ATOM 1631 N N . LYS A 1 215 ? -8.213 -4.217 15.884 1.00 84.44 215 LYS A N 1
ATOM 1632 C CA . LYS A 1 215 ? -8.747 -3.789 17.191 1.00 84.44 215 LYS A CA 1
ATOM 1633 C C . LYS A 1 215 ? -9.290 -2.366 17.197 1.00 84.44 215 LYS A C 1
ATOM 1635 O O . LYS A 1 215 ? -10.064 -2.033 18.088 1.00 84.44 215 LYS A O 1
ATOM 1640 N N . THR A 1 216 ? -8.926 -1.526 16.232 1.00 65.25 216 THR A N 1
ATOM 1641 C CA . THR A 1 216 ? -9.406 -0.136 16.161 1.00 65.25 216 THR A CA 1
ATOM 1642 C C . THR A 1 216 ? -10.832 -0.015 15.621 1.00 65.25 216 THR A C 1
ATOM 1644 O O . THR A 1 216 ? -11.220 1.035 15.118 1.00 65.25 216 THR A O 1
ATOM 1647 N N . THR A 1 217 ? -11.651 -1.068 15.723 1.00 54.38 217 THR A N 1
ATOM 1648 C CA . THR A 1 217 ? -13.098 -0.954 15.528 1.00 54.38 217 THR A CA 1
ATOM 1649 C C . THR A 1 217 ? -13.624 0.117 16.473 1.00 54.38 217 THR A C 1
ATOM 1651 O O . THR A 1 217 ? -13.451 -0.009 17.689 1.00 54.38 217 THR A O 1
ATOM 1654 N N . ASN A 1 218 ? -14.254 1.161 15.930 1.00 45.47 218 ASN A N 1
ATOM 1655 C CA . ASN A 1 218 ? -14.969 2.131 16.746 1.00 45.47 218 ASN A CA 1
ATOM 1656 C C . ASN A 1 218 ? -15.898 1.363 17.688 1.00 45.47 218 ASN A C 1
ATOM 1658 O O . ASN A 1 218 ? -16.788 0.634 17.248 1.00 45.47 218 ASN A O 1
ATOM 1662 N N . SER A 1 219 ? -15.659 1.509 18.992 1.00 35.66 219 SER A N 1
ATOM 1663 C CA . SER A 1 219 ? -16.628 1.115 20.007 1.00 35.66 219 SER A CA 1
ATOM 1664 C C . SER A 1 219 ? -17.958 1.766 19.611 1.00 35.66 219 SER A C 1
ATOM 1666 O O . SER A 1 219 ? -17.936 2.962 19.299 1.00 35.66 219 SER A O 1
ATOM 1668 N N . PRO A 1 220 ? -19.088 1.037 19.550 1.00 37.16 220 PRO A N 1
ATOM 1669 C CA . PRO A 1 220 ? -20.365 1.639 19.203 1.00 37.16 220 PRO A CA 1
ATOM 1670 C C . PRO A 1 220 ? -20.654 2.723 20.240 1.00 37.16 220 PRO A C 1
ATOM 1672 O O . PRO A 1 220 ? -20.970 2.438 21.395 1.00 37.16 220 PRO A O 1
ATOM 1675 N N . GLY A 1 221 ? -20.447 3.975 19.833 1.00 35.09 221 GLY A N 1
ATOM 1676 C CA . GLY A 1 221 ? -20.676 5.139 20.661 1.00 35.09 221 GLY A CA 1
ATOM 1677 C C . GLY A 1 221 ? -22.131 5.141 21.087 1.00 35.09 221 GLY A C 1
ATOM 1678 O O . GLY A 1 221 ? -23.032 5.170 20.250 1.00 35.09 221 GLY A O 1
ATOM 1679 N N . THR A 1 222 ? -22.330 5.079 22.398 1.00 38.34 222 THR A N 1
ATOM 1680 C CA . THR A 1 222 ? -23.586 5.324 23.090 1.00 38.34 222 THR A CA 1
ATOM 1681 C C . THR A 1 222 ? -24.296 6.513 22.447 1.00 38.34 222 THR A C 1
ATOM 1683 O O . THR A 1 222 ? -23.786 7.635 22.478 1.00 38.34 222 THR A O 1
ATOM 1686 N N . ARG A 1 223 ? -25.458 6.255 21.850 1.00 32.81 223 ARG A N 1
ATOM 1687 C CA . ARG A 1 223 ? -26.397 7.282 21.412 1.00 32.81 223 ARG A CA 1
ATOM 1688 C C . ARG A 1 223 ? -27.661 7.184 22.245 1.00 32.81 223 ARG A C 1
ATOM 1690 O O . ARG A 1 223 ? -28.071 6.037 22.530 1.00 32.81 223 ARG A O 1
#

Secondary structure (DSSP, 8-state):
-----TTS---PPPHHHHHHHHHHHHHHHHH----TT-EEEEEEEE-TT--EEEEEEEETT-PPPPPS------------------------PPEEEEEEEEETTTTEEEEEEE-TTSPPPPTTTHHHHHHTT---TT---GGGT-TTTTEEEEE-TTT-SEEEEE-GGGHHHHHHHHHTT----HHHHHHHHHHHHHGGGT-PPPHHHHHHHHHTPPP----